Protein AF-A0A8H7QM38-F1 (afdb_monomer_lite)

Sequence (322 aa):
MNSFNEKEWEQNWSVMRDDYGLNARYLPLFAYLESTWLPLKEHFSNPWINKHLHLGAINTSRVEGAHNKLKRRLKVSTSHLDKVANLVKSTVEVNASEFKARLEDQKLKVITEVEKRRIMTRVIRRVSLYTLSEALEQVKKMENVVLQPLSDCTNTYTVTTGIPCVHRIKALDDQHQVLQVDDFHQQWRLEYSPSSEQLEELDPESNLDHLVDLLRTRFRNAARYEQEEMVSRLSDLVHSPLVPIEPQNNARSRGRPTGSTARRNDTSSNRRNPSGFEHAERRTRLCETCRQPGHDTRQCSQRVMSQATRSTQQSQQQQQSQ

Organism: NCBI:txid64648

InterPro domains:
  IPR052579 Zinc finger SWIM domain-containing protein [PTHR31569] (28-290)

pLDDT: mean 78.96, std 16.04, range [38.84, 97.19]

Structure (mmCIF, N/CA/C/O backbone):
data_AF-A0A8H7QM38-F1
#
_entry.id   AF-A0A8H7QM38-F1
#
loop_
_atom_site.group_PDB
_atom_site.id
_atom_site.type_symbol
_atom_site.label_atom_id
_atom_site.label_alt_id
_atom_site.label_comp_id
_atom_site.label_asym_id
_atom_site.label_entity_id
_atom_site.label_seq_id
_atom_site.pdbx_PDB_ins_code
_atom_site.Cartn_x
_atom_site.Cartn_y
_atom_site.Cartn_z
_atom_site.occupancy
_atom_site.B_iso_or_equiv
_atom_site.auth_seq_id
_atom_site.auth_comp_id
_atom_site.auth_asym_id
_atom_site.auth_atom_id
_atom_site.pdbx_PDB_model_num
ATOM 1 N N . MET A 1 1 ? 5.816 12.176 -14.966 1.00 53.22 1 MET A N 1
ATOM 2 C CA . MET A 1 1 ? 5.057 13.417 -14.715 1.00 53.22 1 MET A CA 1
ATOM 3 C C . MET A 1 1 ? 3.898 13.064 -13.807 1.00 53.22 1 MET A C 1
ATOM 5 O O . MET A 1 1 ? 3.062 12.264 -14.206 1.00 53.22 1 MET A O 1
ATOM 9 N N . ASN A 1 2 ? 3.898 13.566 -12.571 1.00 65.19 2 ASN A N 1
ATOM 10 C CA . ASN A 1 2 ? 2.817 13.322 -11.611 1.00 65.19 2 ASN A CA 1
ATOM 11 C C . ASN A 1 2 ? 1.668 14.301 -11.871 1.00 65.19 2 ASN A C 1
ATOM 13 O O . ASN A 1 2 ? 1.380 15.145 -11.036 1.00 65.19 2 ASN A O 1
ATOM 17 N N . SER A 1 3 ? 1.064 14.220 -13.052 1.00 84.88 3 SER A N 1
ATOM 18 C CA . SER A 1 3 ? -0.051 15.089 -13.430 1.00 84.88 3 SER A CA 1
ATOM 19 C C . SER A 1 3 ? -1.356 14.515 -12.892 1.00 84.88 3 SER A C 1
ATOM 21 O O . SER A 1 3 ? -1.565 13.302 -12.951 1.00 84.88 3 SER A O 1
ATOM 23 N N . PHE A 1 4 ? -2.234 15.360 -12.362 1.00 81.44 4 PHE A N 1
ATOM 24 C CA . PHE A 1 4 ? -3.503 14.926 -11.786 1.00 81.44 4 PHE A CA 1
ATOM 25 C C . PHE A 1 4 ? -4.570 14.665 -12.856 1.00 81.44 4 PHE A C 1
ATOM 27 O O . PHE A 1 4 ? -5.348 13.720 -12.743 1.00 81.44 4 PHE A O 1
ATOM 34 N N . ASN A 1 5 ? -4.589 15.475 -13.915 1.00 89.06 5 ASN A N 1
ATOM 35 C CA . ASN A 1 5 ? -5.538 15.368 -15.024 1.00 89.06 5 ASN A CA 1
ATOM 36 C C . ASN A 1 5 ? -4.846 15.534 -16.389 1.00 89.06 5 ASN A C 1
ATOM 38 O O . ASN A 1 5 ? -3.657 15.845 -16.468 1.00 89.06 5 ASN A O 1
ATOM 42 N N . GLU A 1 6 ? -5.595 15.286 -17.465 1.00 91.44 6 GLU A N 1
ATOM 43 C CA . GLU A 1 6 ? -5.078 15.306 -18.839 1.00 91.44 6 GLU A CA 1
ATOM 44 C C . GLU A 1 6 ? -4.568 16.691 -19.251 1.00 91.44 6 GLU A C 1
ATOM 46 O O . GLU A 1 6 ? -3.467 16.797 -19.781 1.00 91.44 6 GLU A O 1
ATOM 51 N N . LYS A 1 7 ? -5.290 17.760 -18.897 1.00 92.50 7 LYS A N 1
ATOM 52 C CA . LYS A 1 7 ? -4.874 19.141 -19.182 1.00 92.50 7 LYS A CA 1
ATOM 53 C C . LYS A 1 7 ? -3.534 19.483 -18.527 1.00 92.50 7 LYS A C 1
ATOM 55 O O . LYS A 1 7 ? -2.662 20.088 -19.141 1.00 92.50 7 LYS A O 1
ATOM 60 N N . GLU A 1 8 ? -3.356 19.092 -17.270 1.00 92.94 8 GLU A N 1
ATOM 61 C CA . GLU A 1 8 ? -2.096 19.288 -16.556 1.00 92.94 8 GLU A CA 1
ATOM 62 C C . GLU A 1 8 ? -0.973 18.434 -17.159 1.00 92.94 8 GLU A C 1
ATOM 64 O O . GLU A 1 8 ? 0.180 18.856 -17.201 1.00 92.94 8 GLU A O 1
ATOM 69 N N . TRP A 1 9 ? -1.286 17.232 -17.644 1.00 94.00 9 TRP A N 1
ATOM 70 C CA . TRP A 1 9 ? -0.314 16.387 -18.333 1.00 94.00 9 TRP A CA 1
ATOM 71 C C . TRP A 1 9 ? 0.151 17.016 -19.645 1.00 94.00 9 TRP A C 1
ATOM 73 O O . TRP A 1 9 ? 1.353 17.073 -19.888 1.00 94.00 9 TRP A O 1
ATOM 83 N N . GLU A 1 10 ? -0.771 17.551 -20.448 1.00 93.12 10 GLU A N 1
ATOM 84 C CA . GLU A 1 10 ? -0.451 18.266 -21.687 1.00 93.12 10 GLU A CA 1
ATOM 85 C C . GLU A 1 10 ? 0.415 19.494 -21.412 1.00 93.12 10 GLU A C 1
ATOM 87 O O . GLU A 1 10 ? 1.429 19.693 -22.080 1.00 93.12 10 GLU A O 1
ATOM 92 N N . GLN A 1 11 ? 0.074 20.263 -20.375 1.00 93.88 11 GLN A N 1
ATOM 93 C CA . GLN A 1 11 ? 0.874 21.408 -19.951 1.00 93.88 11 GLN A CA 1
ATOM 94 C C . GLN A 1 11 ? 2.289 20.984 -19.541 1.00 93.88 11 GLN A C 1
ATOM 96 O O . GLN A 1 11 ? 3.266 21.575 -19.994 1.00 93.88 11 GLN A O 1
ATOM 101 N N . ASN A 1 12 ? 2.415 19.944 -18.711 1.00 92.81 12 ASN A N 1
ATOM 102 C CA . ASN A 1 12 ? 3.714 19.431 -18.274 1.00 92.81 12 ASN A CA 1
ATOM 103 C C . ASN A 1 12 ? 4.544 18.905 -19.456 1.00 92.81 12 ASN A C 1
ATOM 105 O O . ASN A 1 12 ? 5.756 19.122 -19.501 1.00 92.81 12 ASN A O 1
ATOM 109 N N . TRP A 1 13 ? 3.906 18.233 -20.419 1.00 91.75 13 TRP A N 1
ATOM 110 C CA . TRP A 1 13 ? 4.565 17.770 -21.639 1.00 91.75 13 TRP A CA 1
ATOM 111 C C . TRP A 1 13 ? 5.045 18.935 -22.510 1.00 91.75 13 TRP A C 1
ATOM 113 O O . TRP A 1 13 ? 6.182 18.899 -22.981 1.00 91.75 13 TRP A O 1
ATOM 123 N N . SER A 1 14 ? 4.231 19.985 -22.668 1.00 91.62 14 SER A N 1
ATOM 124 C CA . SER A 1 14 ? 4.628 21.203 -23.385 1.00 91.62 14 SER A CA 1
ATOM 125 C C . SER A 1 14 ? 5.847 21.846 -22.738 1.00 91.62 14 SER A C 1
ATOM 127 O O . SER A 1 14 ? 6.845 22.050 -23.415 1.00 91.62 14 SER A O 1
ATOM 129 N N . VAL A 1 15 ? 5.817 22.057 -21.418 1.00 92.88 15 VAL A N 1
ATOM 130 C CA . VAL A 1 15 ? 6.947 22.637 -20.672 1.00 92.88 15 VAL A CA 1
ATOM 131 C C . VAL A 1 15 ? 8.217 21.809 -20.870 1.00 92.88 15 VAL A C 1
ATOM 133 O O . VAL A 1 15 ? 9.273 22.352 -21.170 1.00 92.88 15 VAL A O 1
ATOM 136 N N . MET A 1 16 ? 8.124 20.477 -20.793 1.00 91.06 16 MET A N 1
ATOM 137 C CA . MET A 1 16 ? 9.279 19.606 -21.028 1.00 91.06 16 MET A CA 1
ATOM 138 C C . MET A 1 16 ? 9.820 19.722 -22.462 1.00 91.06 16 MET A C 1
ATOM 140 O O . MET A 1 16 ? 11.036 19.679 -22.668 1.00 91.06 16 MET A O 1
ATOM 144 N N . ARG A 1 17 ? 8.939 19.855 -23.458 1.00 90.19 17 ARG A N 1
ATOM 145 C CA . ARG A 1 17 ? 9.335 20.059 -24.855 1.00 90.19 17 ARG A CA 1
ATOM 146 C C . ARG A 1 17 ? 9.976 21.431 -25.058 1.00 90.19 17 ARG A C 1
ATOM 148 O O . ARG A 1 17 ? 10.964 21.515 -25.780 1.00 90.19 17 ARG A O 1
ATOM 155 N N . ASP A 1 18 ? 9.473 22.470 -24.413 1.00 90.62 18 ASP A N 1
ATOM 156 C CA . ASP A 1 18 ? 10.016 23.821 -24.544 1.00 90.62 18 ASP A CA 1
ATOM 157 C C . ASP A 1 18 ? 11.397 23.926 -23.874 1.00 90.62 18 ASP A C 1
ATOM 159 O O . ASP A 1 18 ? 12.345 24.434 -24.476 1.00 90.62 18 ASP A O 1
ATOM 163 N N . ASP A 1 19 ? 11.553 23.338 -22.683 1.00 90.88 19 ASP A N 1
ATOM 164 C CA . ASP A 1 19 ? 12.801 23.374 -21.912 1.00 90.88 19 ASP A CA 1
ATOM 165 C C . ASP A 1 19 ? 13.930 22.546 -22.551 1.00 90.88 19 ASP A C 1
ATOM 167 O O . ASP A 1 19 ? 15.107 22.916 -22.488 1.00 90.88 19 ASP A O 1
ATOM 171 N N . TYR A 1 20 ? 13.598 21.396 -23.150 1.00 89.88 20 TYR A N 1
ATOM 172 C CA . TYR A 1 20 ? 14.602 20.415 -23.584 1.00 89.88 20 TYR A CA 1
ATOM 173 C C . TYR A 1 20 ? 14.515 20.017 -25.061 1.00 89.88 20 TYR A C 1
ATOM 175 O O . TYR A 1 20 ? 15.490 19.485 -25.597 1.00 89.88 20 TYR A O 1
ATOM 183 N N . GLY A 1 21 ? 13.387 20.249 -25.728 1.00 79.62 21 GLY A N 1
ATOM 184 C CA . GLY A 1 21 ? 13.094 19.746 -27.073 1.00 79.62 21 GLY A CA 1
ATOM 185 C C . GLY A 1 21 ? 13.847 20.457 -28.194 1.00 79.62 21 GLY A C 1
ATOM 186 O O . GLY A 1 21 ? 14.065 19.858 -29.241 1.00 79.62 21 GLY A O 1
ATOM 187 N N . LEU A 1 22 ? 14.321 21.687 -27.971 1.00 83.00 22 LEU A N 1
ATOM 188 C CA . LEU A 1 22 ? 15.177 22.409 -28.926 1.00 83.00 22 LEU A CA 1
ATOM 189 C C . LEU A 1 22 ? 16.671 22.087 -28.758 1.00 83.00 22 LEU A C 1
ATOM 191 O O . LEU A 1 22 ? 17.501 22.492 -29.573 1.00 83.00 22 LEU A O 1
ATOM 195 N N . ASN A 1 23 ? 17.043 21.344 -27.712 1.00 89.31 23 ASN A N 1
ATOM 196 C CA . ASN A 1 23 ? 18.425 20.947 -27.497 1.00 89.31 23 ASN A CA 1
ATOM 197 C C . ASN A 1 23 ? 18.778 19.760 -28.405 1.00 89.31 23 ASN A C 1
ATOM 199 O O . ASN A 1 23 ? 18.276 18.649 -28.221 1.00 89.31 23 ASN A O 1
ATOM 203 N N . ALA A 1 24 ? 19.713 19.970 -29.337 1.00 89.38 24 ALA A N 1
ATOM 204 C CA . ALA A 1 24 ? 20.172 18.949 -30.282 1.00 89.38 24 ALA A CA 1
ATOM 205 C C . ALA A 1 24 ? 20.626 17.637 -29.607 1.00 89.38 24 ALA A C 1
ATOM 207 O O . ALA A 1 24 ? 20.512 16.565 -30.199 1.00 89.38 24 ALA A O 1
ATOM 208 N N . ARG A 1 25 ? 21.083 17.692 -28.346 1.00 91.12 25 ARG A N 1
ATOM 209 C CA . ARG A 1 25 ? 21.448 16.508 -27.554 1.00 91.12 25 ARG A CA 1
ATOM 210 C C . ARG A 1 25 ? 20.258 15.591 -27.260 1.00 91.12 25 ARG A C 1
ATOM 212 O O . ARG A 1 25 ? 20.444 14.380 -27.157 1.00 91.12 25 ARG A O 1
ATOM 219 N N . TYR A 1 26 ? 19.066 16.154 -27.078 1.00 90.06 26 TYR A N 1
ATOM 220 C CA . TYR A 1 26 ? 17.868 15.422 -26.662 1.00 90.06 26 TYR A CA 1
ATOM 221 C C . TYR A 1 26 ? 16.879 15.180 -27.806 1.00 90.06 26 TYR A C 1
ATOM 223 O O . TYR A 1 26 ? 15.940 14.412 -27.619 1.00 90.06 26 TYR A O 1
ATOM 231 N N . LEU A 1 27 ? 17.114 15.731 -29.000 1.00 88.75 27 LEU A N 1
ATOM 232 C CA . LEU A 1 27 ? 16.265 15.518 -30.180 1.00 88.75 27 LEU A CA 1
ATOM 233 C C . LEU A 1 27 ? 15.938 14.030 -30.445 1.00 88.75 27 LEU A C 1
ATOM 235 O O . LEU A 1 27 ? 14.759 13.700 -30.594 1.00 88.75 27 LEU A O 1
ATOM 239 N N . PRO A 1 28 ? 16.919 13.097 -30.427 1.00 91.81 28 PRO A N 1
ATOM 240 C CA . PRO A 1 28 ? 16.632 11.675 -30.638 1.00 91.81 28 PRO A CA 1
ATOM 241 C C . PRO A 1 28 ? 15.782 11.061 -29.520 1.00 91.81 28 PRO A C 1
ATOM 243 O O . PRO A 1 28 ? 14.992 10.152 -29.765 1.00 91.81 28 PRO A O 1
ATOM 246 N N . LEU A 1 29 ? 15.934 11.557 -28.287 1.00 91.06 29 LEU A N 1
ATOM 247 C CA . LEU A 1 29 ? 15.137 11.112 -27.148 1.00 91.06 29 LEU A CA 1
ATOM 248 C C . LEU A 1 29 ? 13.680 11.556 -27.300 1.00 91.06 29 LEU A C 1
ATOM 250 O O . LEU A 1 29 ? 12.793 10.740 -27.081 1.00 91.06 29 LEU A O 1
ATOM 254 N N . PHE A 1 30 ? 13.424 12.803 -27.703 1.00 92.12 30 PHE A N 1
ATOM 255 C CA . PHE A 1 30 ? 12.060 13.279 -27.949 1.00 92.12 30 PHE A CA 1
ATOM 256 C C . PHE A 1 30 ? 11.393 12.526 -29.100 1.00 92.12 30 PHE A C 1
ATOM 258 O O . PHE A 1 30 ? 10.278 12.044 -28.922 1.00 92.12 30 PHE A O 1
ATOM 265 N N . ALA A 1 31 ? 12.103 12.300 -30.210 1.00 91.75 31 ALA A N 1
ATOM 266 C CA . ALA A 1 31 ? 11.594 11.478 -31.309 1.00 91.75 31 ALA A CA 1
ATOM 267 C C . ALA A 1 31 ? 11.235 10.052 -30.847 1.00 91.75 31 ALA A C 1
ATOM 269 O O . ALA A 1 31 ? 10.203 9.498 -31.231 1.00 91.75 31 ALA A O 1
ATOM 270 N N . TYR A 1 32 ? 12.056 9.456 -29.977 1.00 93.88 32 TYR A N 1
ATOM 271 C CA . TYR A 1 32 ? 11.773 8.150 -29.385 1.00 93.88 32 TYR A CA 1
ATOM 272 C C . TYR A 1 32 ? 10.569 8.176 -28.435 1.00 93.88 32 TYR A C 1
ATOM 274 O O . TYR A 1 32 ? 9.702 7.307 -28.516 1.00 93.88 32 TYR A O 1
ATOM 282 N N . LEU A 1 33 ? 10.482 9.168 -27.544 1.00 92.94 33 LEU A N 1
ATOM 283 C CA . LEU A 1 33 ? 9.352 9.311 -26.627 1.00 92.94 33 LEU A CA 1
ATOM 284 C C . LEU A 1 33 ? 8.041 9.471 -27.399 1.00 92.94 33 LEU A C 1
ATOM 286 O O . LEU A 1 33 ? 7.086 8.759 -27.103 1.00 92.94 33 LEU A O 1
ATOM 290 N N . GLU A 1 34 ? 8.013 10.335 -28.412 1.00 92.75 34 GLU A N 1
ATOM 291 C CA . GLU A 1 34 ? 6.827 10.622 -29.224 1.00 92.75 34 GLU A CA 1
ATOM 292 C C . GLU A 1 34 ? 6.377 9.434 -30.073 1.00 92.75 34 GLU A C 1
ATOM 294 O O . GLU A 1 34 ? 5.180 9.186 -30.184 1.00 92.75 34 GLU A O 1
ATOM 299 N N . SER A 1 35 ? 7.318 8.669 -30.630 1.00 94.81 35 SER A N 1
ATOM 300 C CA . SER A 1 35 ? 6.995 7.500 -31.458 1.00 94.81 35 SER A CA 1
ATOM 301 C C . SER A 1 35 ? 6.671 6.240 -30.653 1.00 94.81 35 SER A C 1
ATOM 303 O O . SER A 1 35 ? 5.891 5.413 -31.114 1.00 94.81 35 SER A O 1
ATOM 305 N N . THR A 1 36 ? 7.271 6.067 -29.469 1.00 93.94 36 THR A N 1
ATOM 306 C CA . THR A 1 36 ? 7.228 4.790 -28.732 1.00 93.94 36 THR A CA 1
ATOM 307 C C . THR A 1 36 ? 6.413 4.866 -27.445 1.00 93.94 36 THR A C 1
ATOM 309 O O . THR A 1 36 ? 5.612 3.975 -27.174 1.00 93.94 36 THR A O 1
ATOM 312 N N . TRP A 1 37 ? 6.609 5.905 -26.628 1.00 92.50 37 TRP A N 1
ATOM 313 C CA . TRP A 1 37 ? 6.038 5.964 -25.276 1.00 92.50 37 TRP A CA 1
ATOM 314 C C . TRP A 1 37 ? 4.764 6.794 -25.189 1.00 92.50 37 TRP A C 1
ATOM 316 O O . TRP A 1 37 ? 3.827 6.381 -24.514 1.00 92.50 37 TRP A O 1
ATOM 326 N N . LEU A 1 38 ? 4.686 7.937 -25.872 1.00 91.88 38 LEU A N 1
ATOM 327 C CA . LEU A 1 38 ? 3.487 8.777 -25.847 1.00 91.88 38 LEU A CA 1
ATOM 328 C C . LEU A 1 38 ? 2.230 8.086 -26.390 1.00 91.88 38 LEU A C 1
ATOM 330 O O . LEU A 1 38 ? 1.177 8.293 -25.786 1.00 91.88 38 LEU A O 1
ATOM 334 N N . PRO A 1 39 ? 2.291 7.226 -27.429 1.00 94.94 39 PRO A N 1
ATOM 335 C CA . PRO A 1 39 ? 1.125 6.450 -27.851 1.00 94.94 39 PRO A CA 1
ATOM 336 C C . PRO A 1 39 ? 0.602 5.517 -26.751 1.00 94.94 39 PRO A C 1
ATOM 338 O O . PRO A 1 39 ? -0.567 5.156 -26.749 1.00 94.94 39 PRO A O 1
ATOM 341 N N . LEU A 1 40 ? 1.458 5.154 -25.791 1.00 92.44 40 LEU A N 1
ATOM 342 C CA . LEU A 1 40 ? 1.143 4.282 -24.662 1.00 92.44 40 LEU A CA 1
ATOM 343 C C . LEU A 1 40 ? 0.901 5.057 -23.356 1.00 92.44 40 LEU A C 1
ATOM 345 O O . LEU A 1 40 ? 0.837 4.436 -22.293 1.00 92.44 40 LEU A O 1
ATOM 349 N N . LYS A 1 41 ? 0.779 6.394 -23.397 1.00 90.75 41 LYS A N 1
ATOM 350 C CA . LYS A 1 41 ? 0.662 7.251 -22.198 1.00 90.75 41 LYS A CA 1
ATOM 351 C C . LYS A 1 41 ? -0.450 6.815 -21.248 1.00 90.75 41 LYS A C 1
ATOM 353 O O . LYS A 1 41 ? -0.287 6.917 -20.032 1.00 90.75 41 LYS A O 1
ATOM 358 N N . GLU A 1 42 ? -1.528 6.263 -21.794 1.00 90.81 42 GLU A N 1
ATOM 359 C CA . GLU A 1 42 ? -2.689 5.809 -21.032 1.00 90.81 42 GLU A CA 1
ATOM 360 C C . GLU A 1 42 ? -2.381 4.624 -20.104 1.00 90.81 42 GLU A C 1
ATOM 362 O O . GLU A 1 42 ? -3.068 4.424 -19.107 1.00 90.81 42 GLU A O 1
ATOM 367 N N . HIS A 1 43 ? -1.308 3.875 -20.378 1.00 87.06 43 HIS A N 1
ATOM 368 C CA . HIS A 1 43 ? -0.907 2.708 -19.591 1.00 87.06 43 HIS A CA 1
ATOM 369 C C . HIS A 1 43 ? -0.011 3.036 -18.391 1.00 87.06 43 HIS A C 1
ATOM 371 O O . HIS A 1 43 ? 0.204 2.167 -17.547 1.00 87.06 43 HIS A O 1
ATOM 377 N N . PHE A 1 44 ? 0.544 4.249 -18.306 1.00 85.75 44 PHE A N 1
ATOM 378 C CA . PHE A 1 44 ? 1.505 4.596 -17.247 1.00 85.75 44 PHE A CA 1
ATOM 379 C C . PHE A 1 44 ? 1.344 5.998 -16.654 1.00 85.75 44 PHE A C 1
ATOM 381 O O . PHE A 1 44 ? 1.961 6.294 -15.632 1.00 85.75 44 PHE A O 1
ATOM 388 N N . SER A 1 45 ? 0.561 6.882 -17.273 1.00 89.06 45 SER A N 1
ATOM 389 C CA . SER A 1 45 ? 0.373 8.244 -16.773 1.00 89.06 45 SER A CA 1
ATOM 390 C C . SER A 1 45 ? -0.854 8.333 -15.865 1.00 89.06 45 SER A C 1
ATOM 392 O O . SER A 1 45 ? -1.949 7.914 -16.245 1.00 89.06 45 SER A O 1
ATOM 394 N N . ASN A 1 46 ? -0.667 8.940 -14.688 1.00 89.31 46 ASN A N 1
ATOM 395 C CA . ASN A 1 46 ? -1.675 9.109 -13.632 1.00 89.31 46 ASN A CA 1
ATOM 396 C C . ASN A 1 46 ? -3.079 9.504 -14.130 1.00 89.31 46 ASN A C 1
ATOM 398 O O . ASN A 1 46 ? -4.024 8.845 -13.708 1.00 89.31 46 ASN A O 1
ATOM 402 N N . PRO A 1 47 ? -3.269 10.480 -15.042 1.00 90.81 47 PRO A N 1
ATOM 403 C CA . PRO A 1 47 ? -4.613 10.890 -15.467 1.00 90.81 47 PRO A CA 1
ATOM 404 C C . PRO A 1 47 ? -5.469 9.768 -16.069 1.00 90.81 47 PRO A C 1
ATOM 406 O O . PRO A 1 47 ? -6.697 9.806 -15.983 1.00 90.81 47 PRO A O 1
ATOM 409 N N . TRP A 1 48 ? -4.828 8.768 -16.675 1.00 91.75 48 TRP A N 1
ATOM 410 C CA . TRP A 1 48 ? -5.502 7.634 -17.300 1.00 91.75 48 TRP A CA 1
ATOM 411 C C . TRP A 1 48 ? -5.508 6.415 -16.381 1.00 91.75 48 TRP A C 1
ATOM 413 O O . TRP A 1 48 ? -6.567 5.831 -16.160 1.00 91.75 48 TRP A O 1
ATOM 423 N N . ILE A 1 49 ? -4.369 6.074 -15.767 1.00 91.06 49 ILE A N 1
ATOM 424 C CA . ILE A 1 49 ? -4.285 4.881 -14.907 1.00 91.06 49 ILE A CA 1
ATOM 425 C C . ILE A 1 49 ? -5.094 5.031 -13.617 1.00 91.06 49 ILE A C 1
ATOM 427 O O . ILE A 1 49 ? -5.599 4.037 -13.101 1.00 91.06 49 ILE A O 1
ATOM 431 N N . ASN A 1 50 ? -5.292 6.261 -13.127 1.00 91.06 50 ASN A N 1
ATOM 432 C CA . ASN A 1 50 ? -6.028 6.518 -11.890 1.00 91.06 50 ASN A CA 1
ATOM 433 C C . ASN A 1 50 ? -7.543 6.250 -12.000 1.00 91.06 50 ASN A C 1
ATOM 435 O O . ASN A 1 50 ? -8.275 6.384 -11.019 1.00 91.06 50 ASN A O 1
ATOM 439 N N . LYS A 1 51 ? -8.019 5.869 -13.190 1.00 90.56 51 LYS A N 1
ATOM 440 C CA . LYS A 1 51 ? -9.385 5.389 -13.439 1.00 90.56 51 LYS A CA 1
ATOM 441 C C . LYS A 1 51 ? -9.546 3.898 -13.125 1.00 90.56 51 LYS A C 1
ATOM 443 O O . LYS A 1 51 ? -10.663 3.389 -13.138 1.00 90.56 51 LYS A O 1
ATOM 448 N N . HIS A 1 52 ? -8.444 3.202 -12.850 1.00 90.88 52 HIS A N 1
ATOM 449 C CA . HIS A 1 52 ? -8.408 1.762 -12.651 1.00 90.88 52 HIS A CA 1
ATOM 450 C C . HIS A 1 52 ? -7.772 1.395 -11.311 1.00 90.88 52 HIS A C 1
ATOM 452 O O . HIS A 1 52 ? -6.925 2.106 -10.766 1.00 90.88 52 HIS A O 1
ATOM 458 N N . LEU A 1 53 ? -8.167 0.234 -10.797 1.00 93.00 53 LEU A N 1
ATOM 459 C CA . LEU A 1 53 ? -7.585 -0.340 -9.597 1.00 93.00 53 LEU A CA 1
ATOM 460 C C . LEU A 1 53 ? -6.186 -0.879 -9.895 1.00 93.00 53 LEU A C 1
ATOM 462 O O . LEU A 1 53 ? -6.031 -1.843 -10.641 1.00 93.00 53 LEU A O 1
ATOM 466 N N . HIS A 1 54 ? -5.171 -0.285 -9.270 1.00 89.19 54 HIS A N 1
ATOM 467 C CA . HIS A 1 54 ? -3.782 -0.721 -9.424 1.00 89.19 54 HIS A CA 1
ATOM 468 C C . HIS A 1 54 ? -3.071 -0.996 -8.092 1.00 89.19 54 HIS A C 1
ATOM 470 O O . HIS A 1 54 ? -1.941 -1.471 -8.102 1.00 89.19 54 HIS A O 1
ATOM 476 N N . LEU A 1 55 ? -3.689 -0.727 -6.935 1.00 89.50 55 LEU A N 1
ATOM 477 C CA . LEU A 1 55 ? -3.198 -1.110 -5.597 1.00 89.50 55 LEU A CA 1
ATOM 478 C C . LEU A 1 55 ? -1.754 -0.633 -5.316 1.00 89.50 55 LEU A C 1
ATOM 480 O O . LEU A 1 55 ? -0.948 -1.328 -4.688 1.00 89.50 55 LEU A O 1
ATOM 484 N N . GLY A 1 56 ? -1.398 0.537 -5.858 1.00 83.62 56 GLY A N 1
ATOM 485 C CA . GLY A 1 56 ? -0.040 1.101 -5.807 1.00 83.62 56 GLY A CA 1
ATOM 486 C C . GLY A 1 56 ? 1.009 0.420 -6.709 1.00 83.62 56 GLY A C 1
ATOM 487 O O . GLY A 1 56 ? 2.184 0.782 -6.659 1.00 83.62 56 GLY A O 1
ATOM 488 N N . ALA A 1 57 ? 0.628 -0.541 -7.554 1.00 83.56 57 ALA A N 1
ATOM 489 C CA . ALA A 1 57 ? 1.507 -1.248 -8.490 1.00 83.56 57 ALA A CA 1
ATOM 490 C C . ALA A 1 57 ? 1.742 -0.469 -9.802 1.00 83.56 57 ALA A C 1
ATOM 492 O O . ALA A 1 57 ? 1.587 -1.003 -10.893 1.00 83.56 57 ALA A O 1
ATOM 493 N N . ILE A 1 58 ? 2.138 0.799 -9.690 1.00 81.56 58 ILE A N 1
ATOM 494 C CA . ILE A 1 58 ? 2.375 1.697 -10.839 1.00 81.56 58 ILE A CA 1
ATOM 495 C C . ILE A 1 58 ? 3.836 1.727 -11.300 1.00 81.56 58 ILE A C 1
ATOM 497 O O . ILE A 1 58 ? 4.182 2.416 -12.254 1.00 81.56 58 ILE A O 1
ATOM 501 N N . ASN A 1 59 ? 4.724 1.023 -10.596 1.00 78.69 59 ASN A N 1
ATOM 502 C CA . ASN A 1 59 ? 6.153 1.018 -10.879 1.00 78.69 59 ASN A CA 1
ATOM 503 C C . ASN A 1 59 ? 6.701 -0.405 -11.018 1.00 78.69 59 ASN A C 1
ATOM 505 O O . ASN A 1 59 ? 6.193 -1.369 -10.445 1.00 78.69 59 ASN A O 1
ATOM 509 N N . THR A 1 60 ? 7.805 -0.525 -11.750 1.00 78.81 60 THR A N 1
ATOM 510 C CA . THR A 1 60 ? 8.509 -1.793 -11.979 1.00 78.81 60 THR A CA 1
ATOM 511 C C . THR A 1 60 ? 9.369 -2.219 -10.789 1.00 78.81 60 THR A C 1
ATOM 513 O O . THR A 1 60 ? 9.936 -3.310 -10.810 1.00 78.81 60 THR A O 1
ATOM 516 N N . SER A 1 61 ? 9.442 -1.419 -9.716 1.00 79.12 61 SER A N 1
ATOM 517 C CA . SER A 1 61 ? 10.369 -1.633 -8.594 1.00 79.12 61 SER A CA 1
ATOM 518 C C . SER A 1 61 ? 10.202 -2.999 -7.918 1.00 79.12 61 SER A C 1
ATOM 520 O O . SER A 1 61 ? 11.189 -3.628 -7.535 1.00 79.12 61 SER A O 1
ATOM 522 N N . ARG A 1 62 ? 8.964 -3.508 -7.819 1.00 77.75 62 ARG A N 1
ATOM 523 C CA . ARG A 1 62 ? 8.677 -4.841 -7.262 1.00 77.75 62 ARG A CA 1
ATOM 524 C C . ARG A 1 62 ? 9.264 -5.949 -8.139 1.00 77.75 62 ARG A C 1
ATOM 526 O O . ARG A 1 62 ? 9.922 -6.857 -7.627 1.00 77.75 62 ARG A O 1
ATOM 533 N N . VAL A 1 63 ? 9.068 -5.845 -9.454 1.00 79.62 63 VAL A N 1
ATOM 534 C CA . VAL A 1 63 ? 9.582 -6.797 -10.451 1.00 79.62 63 VAL A CA 1
ATOM 535 C C . VAL A 1 63 ? 11.106 -6.735 -10.504 1.00 79.62 63 VAL A C 1
ATOM 537 O O . VAL A 1 63 ? 11.778 -7.763 -10.436 1.00 79.62 63 VAL A O 1
ATOM 540 N N . GLU A 1 64 ? 11.669 -5.531 -10.539 1.00 80.75 64 GLU A N 1
ATOM 541 C CA . GLU A 1 64 ? 13.112 -5.305 -10.524 1.00 80.75 64 GLU A CA 1
ATOM 542 C C . GLU A 1 64 ? 13.757 -5.817 -9.236 1.00 80.75 64 GLU A C 1
ATOM 544 O O . GLU A 1 64 ? 14.813 -6.449 -9.283 1.00 80.75 64 GLU A O 1
ATOM 549 N N . GLY A 1 65 ? 13.109 -5.615 -8.087 1.00 82.94 65 GLY A N 1
ATOM 550 C CA . GLY A 1 65 ? 13.541 -6.143 -6.798 1.00 82.94 65 GLY A CA 1
ATOM 551 C C . GLY A 1 65 ? 13.565 -7.671 -6.775 1.00 82.94 65 GLY A C 1
ATOM 552 O O . GLY A 1 65 ? 14.568 -8.263 -6.361 1.00 82.94 65 GLY A O 1
ATOM 553 N N . ALA A 1 66 ? 12.508 -8.321 -7.272 1.00 81.00 66 ALA A N 1
ATOM 554 C CA . ALA A 1 66 ? 12.440 -9.778 -7.393 1.00 81.00 66 ALA A CA 1
ATOM 555 C C . ALA A 1 66 ? 13.526 -10.316 -8.337 1.00 81.00 66 ALA A C 1
ATOM 557 O O . ALA A 1 66 ? 14.281 -11.227 -7.979 1.00 81.00 66 ALA A O 1
ATOM 558 N N . HIS A 1 67 ? 13.676 -9.690 -9.504 1.00 81.75 67 HIS A N 1
ATOM 559 C CA . HIS A 1 67 ? 14.695 -10.039 -10.485 1.00 81.75 67 HIS A CA 1
ATOM 560 C C . HIS A 1 67 ? 16.113 -9.852 -9.929 1.00 81.75 67 HIS A C 1
ATOM 562 O O . HIS A 1 67 ? 16.972 -10.718 -10.098 1.00 81.75 67 HIS A O 1
ATOM 568 N N . ASN A 1 68 ? 16.362 -8.769 -9.191 1.00 84.94 68 ASN A N 1
ATOM 569 C CA . ASN A 1 68 ? 17.630 -8.521 -8.513 1.00 84.94 68 ASN A CA 1
ATOM 570 C C . ASN A 1 68 ? 17.903 -9.570 -7.420 1.00 84.94 68 ASN A C 1
ATOM 572 O O . ASN A 1 68 ? 19.019 -10.089 -7.338 1.00 84.94 68 ASN A O 1
ATOM 576 N N . LYS A 1 69 ? 16.894 -9.951 -6.615 1.00 84.88 69 LYS A N 1
ATOM 577 C CA . LYS A 1 69 ? 17.025 -11.016 -5.598 1.00 84.88 69 LYS A CA 1
ATOM 578 C C . LYS A 1 69 ? 17.426 -12.338 -6.257 1.00 84.88 69 LYS A C 1
ATOM 580 O O . LYS A 1 69 ? 18.365 -12.980 -5.780 1.00 84.88 69 LYS A O 1
ATOM 585 N N . LEU A 1 70 ? 16.779 -12.699 -7.367 1.00 84.38 70 LEU A N 1
ATOM 586 C CA . LEU A 1 70 ? 17.068 -13.922 -8.115 1.00 84.38 70 LEU A CA 1
ATOM 587 C C . LEU A 1 70 ? 18.464 -13.893 -8.749 1.00 84.38 70 LEU A C 1
ATOM 589 O O . LEU A 1 70 ? 19.266 -14.797 -8.514 1.00 84.38 70 LEU A O 1
ATOM 593 N N . LYS A 1 71 ? 18.811 -12.817 -9.463 1.00 83.19 71 LYS A N 1
ATOM 594 C CA . LYS A 1 71 ? 20.155 -12.624 -10.029 1.00 83.19 71 LYS A CA 1
ATOM 595 C C . LYS A 1 71 ? 21.232 -12.730 -8.956 1.00 83.19 71 LYS A C 1
ATOM 597 O O . LYS A 1 71 ? 22.200 -13.473 -9.110 1.00 83.19 71 LYS A O 1
ATOM 602 N N . ARG A 1 72 ? 21.058 -12.049 -7.821 1.00 84.25 72 ARG A N 1
ATOM 603 C CA . ARG A 1 72 ? 22.014 -12.100 -6.707 1.00 84.25 72 ARG A CA 1
ATOM 604 C C . ARG A 1 72 ? 22.233 -13.520 -6.186 1.00 84.25 72 ARG A C 1
ATOM 606 O O . ARG A 1 72 ? 23.348 -13.828 -5.769 1.00 84.25 72 ARG A O 1
ATOM 613 N N . ARG A 1 73 ? 21.201 -14.367 -6.203 1.00 82.88 73 ARG A N 1
ATOM 614 C CA . ARG A 1 73 ? 21.328 -15.780 -5.834 1.00 82.88 73 ARG A CA 1
ATOM 615 C C . ARG A 1 73 ? 22.061 -16.588 -6.902 1.00 82.88 73 ARG A C 1
ATOM 617 O O . ARG A 1 73 ? 22.938 -17.360 -6.534 1.00 82.88 73 ARG A O 1
ATOM 624 N N . LEU A 1 74 ? 21.759 -16.370 -8.185 1.00 84.06 74 LEU A N 1
ATOM 625 C CA . LEU A 1 74 ? 22.405 -17.070 -9.306 1.00 84.06 74 LEU A CA 1
ATOM 626 C C . LEU A 1 74 ? 23.914 -16.810 -9.377 1.00 84.06 74 LEU A C 1
ATOM 628 O O . LEU A 1 74 ? 24.672 -17.730 -9.661 1.00 84.06 74 LEU A O 1
ATOM 632 N N . LYS A 1 75 ? 24.352 -15.578 -9.072 1.00 80.38 75 LYS A N 1
ATOM 633 C CA . LYS A 1 75 ? 25.752 -15.088 -9.071 1.00 80.38 75 LYS A CA 1
ATOM 634 C C . LYS A 1 75 ? 26.493 -15.136 -10.415 1.00 80.38 75 LYS A C 1
ATOM 636 O O . LYS A 1 75 ? 27.284 -14.231 -10.653 1.00 80.38 75 LYS A O 1
ATOM 641 N N . VAL A 1 76 ? 26.233 -16.127 -11.263 1.00 77.69 76 VAL A N 1
ATOM 642 C CA . VAL A 1 76 ? 26.876 -16.344 -12.565 1.00 77.69 76 VAL A CA 1
ATOM 643 C C . VAL A 1 76 ? 25.831 -16.531 -13.661 1.00 77.69 76 VAL A C 1
ATOM 645 O O . VAL A 1 76 ? 24.766 -17.099 -13.422 1.00 77.69 76 VAL A O 1
ATOM 648 N N . SER A 1 77 ? 26.129 -16.041 -14.861 1.00 75.19 77 SER A N 1
ATOM 649 C CA . SER A 1 77 ? 25.281 -16.189 -16.054 1.00 75.19 77 SER A CA 1
ATOM 650 C C . SER A 1 77 ? 25.474 -17.519 -16.796 1.00 75.19 77 SER A C 1
ATOM 652 O O . SER A 1 77 ? 24.678 -17.837 -17.671 1.00 75.19 77 SER A O 1
ATOM 654 N N . THR A 1 78 ? 26.495 -18.306 -16.443 1.00 77.75 78 THR A N 1
ATOM 655 C CA . THR A 1 78 ? 26.931 -19.514 -17.172 1.00 77.75 78 THR A CA 1
ATOM 656 C C . THR A 1 78 ? 26.664 -20.826 -16.423 1.00 77.75 78 THR A C 1
ATOM 658 O O . THR A 1 78 ? 27.281 -21.849 -16.705 1.00 77.75 78 THR A O 1
ATOM 661 N N . SER A 1 79 ? 25.774 -20.817 -15.428 1.00 79.50 79 SER A N 1
ATOM 662 C CA . SER A 1 79 ? 25.452 -22.025 -14.660 1.00 79.50 79 SER A CA 1
ATOM 663 C C . SER A 1 79 ? 24.674 -23.046 -15.498 1.00 79.50 79 SER A C 1
ATOM 665 O O . SER A 1 79 ? 23.833 -22.672 -16.311 1.00 79.50 79 SER A O 1
ATOM 667 N N . HIS A 1 80 ? 24.887 -24.337 -15.229 1.00 87.56 80 HIS A N 1
ATOM 668 C CA . HIS A 1 80 ? 24.074 -25.419 -15.792 1.00 87.56 80 HIS A CA 1
ATOM 669 C C . HIS A 1 80 ? 22.595 -25.283 -15.392 1.00 87.56 80 HIS A C 1
ATOM 671 O O . HIS A 1 80 ? 22.279 -24.800 -14.297 1.00 87.56 80 HIS A O 1
ATOM 677 N N . LEU A 1 81 ? 21.698 -25.697 -16.293 1.00 87.94 81 LEU A N 1
ATOM 678 C CA . LEU A 1 81 ? 20.249 -25.504 -16.167 1.00 87.94 81 LEU A CA 1
ATOM 679 C C . LEU A 1 81 ? 19.650 -26.200 -14.938 1.00 87.94 81 LEU A C 1
ATOM 681 O O . LEU A 1 81 ? 18.782 -25.631 -14.282 1.00 87.94 81 LEU A O 1
ATOM 685 N N . ASP A 1 82 ? 20.147 -27.384 -14.585 1.00 89.19 82 ASP A N 1
ATOM 686 C CA . ASP A 1 82 ? 19.756 -28.142 -13.391 1.00 89.19 82 ASP A CA 1
ATOM 687 C C . ASP A 1 82 ? 20.005 -27.341 -12.100 1.00 89.19 82 ASP A C 1
ATOM 689 O O . ASP A 1 82 ? 19.129 -27.216 -11.240 1.00 89.19 82 ASP A O 1
ATOM 693 N N . LYS A 1 83 ? 21.175 -26.703 -11.994 1.00 85.12 83 LYS A N 1
ATOM 694 C CA . LYS A 1 83 ? 21.538 -25.839 -10.864 1.00 85.12 83 LYS A CA 1
ATOM 695 C C . LYS A 1 83 ? 20.675 -24.583 -10.814 1.00 85.12 83 LYS A C 1
ATOM 697 O O . LYS A 1 83 ? 20.273 -24.164 -9.728 1.00 85.12 83 LYS A O 1
ATOM 702 N N . VAL A 1 84 ? 20.371 -23.992 -11.971 1.00 88.00 84 VAL A N 1
ATOM 703 C CA . VAL A 1 84 ? 19.486 -22.820 -12.064 1.00 88.00 84 VAL A CA 1
ATOM 704 C C . VAL A 1 84 ? 18.078 -23.181 -11.592 1.00 88.00 84 VAL A C 1
ATOM 706 O O . VAL A 1 84 ? 17.536 -22.485 -10.735 1.00 88.00 84 VAL A O 1
ATOM 709 N N . ALA A 1 85 ? 17.509 -24.282 -12.087 1.00 89.12 85 ALA A N 1
ATOM 710 C CA . ALA A 1 85 ? 16.167 -24.731 -11.726 1.00 89.12 85 ALA A CA 1
ATOM 711 C C . ALA A 1 85 ? 16.042 -25.017 -10.220 1.00 89.12 85 ALA A C 1
ATOM 713 O O . ALA A 1 85 ? 15.143 -24.490 -9.561 1.00 89.12 85 ALA A O 1
ATOM 714 N N . ASN A 1 86 ? 16.994 -25.764 -9.651 1.00 88.56 86 ASN A N 1
ATOM 715 C CA . ASN A 1 86 ? 17.023 -26.059 -8.217 1.00 88.56 86 ASN A CA 1
ATOM 716 C C . ASN A 1 86 ? 17.147 -24.787 -7.366 1.00 88.56 86 ASN A C 1
ATOM 718 O O . ASN A 1 86 ? 16.484 -24.649 -6.335 1.00 88.56 86 ASN A O 1
ATOM 722 N N . LEU A 1 87 ? 17.945 -23.813 -7.812 1.00 87.94 87 LEU A N 1
ATOM 723 C CA . LEU A 1 87 ? 18.092 -22.543 -7.111 1.00 87.94 87 LEU A CA 1
ATOM 724 C C . LEU A 1 87 ? 16.825 -21.683 -7.179 1.00 87.94 87 LEU A C 1
ATOM 726 O O . LEU A 1 87 ? 16.468 -21.048 -6.184 1.00 87.94 87 LEU A O 1
ATOM 730 N N . VAL A 1 88 ? 16.154 -21.636 -8.333 1.00 88.56 88 VAL A N 1
ATOM 731 C CA . VAL A 1 88 ? 14.876 -20.927 -8.486 1.00 88.56 88 VAL A CA 1
ATOM 732 C C . VAL A 1 88 ? 13.845 -21.540 -7.544 1.00 88.56 88 VAL A C 1
ATOM 734 O O . VAL A 1 88 ? 13.264 -20.802 -6.749 1.00 88.56 88 VAL A O 1
ATOM 737 N N . LYS A 1 89 ? 13.702 -22.873 -7.546 1.00 90.19 89 LYS A N 1
ATOM 738 C CA . LYS A 1 89 ? 12.800 -23.600 -6.642 1.00 90.19 89 LYS A CA 1
ATOM 739 C C . LYS A 1 89 ? 13.071 -23.256 -5.174 1.00 90.19 89 LYS A C 1
ATOM 741 O O . LYS A 1 89 ? 12.194 -22.723 -4.501 1.00 90.19 89 LYS A O 1
ATOM 746 N N . SER A 1 90 ? 14.314 -23.424 -4.719 1.00 88.81 90 SER A N 1
ATOM 747 C CA . SER A 1 90 ? 14.722 -23.081 -3.348 1.00 88.81 90 SER A CA 1
ATOM 748 C C . SER A 1 90 ? 14.486 -21.600 -3.011 1.00 88.81 90 SER A C 1
ATOM 750 O O . SER A 1 90 ? 14.177 -21.232 -1.878 1.00 88.81 90 SER A O 1
ATOM 752 N N . THR A 1 91 ? 14.612 -20.702 -3.990 1.00 87.12 91 THR A N 1
ATOM 753 C CA . THR A 1 91 ? 14.338 -19.273 -3.789 1.00 87.12 91 THR A CA 1
ATOM 754 C C . THR A 1 91 ? 12.864 -18.982 -3.602 1.00 87.12 91 THR A C 1
ATOM 756 O O . THR A 1 91 ? 12.524 -18.171 -2.741 1.00 87.12 91 THR A O 1
ATOM 759 N N . VAL A 1 92 ? 12.004 -19.638 -4.374 1.00 87.50 92 VAL A N 1
ATOM 760 C CA . VAL A 1 92 ? 10.554 -19.533 -4.213 1.00 87.50 92 VAL A CA 1
ATOM 761 C C . VAL A 1 92 ? 10.135 -20.076 -2.847 1.00 87.50 92 VAL A C 1
ATOM 763 O O . VAL A 1 92 ? 9.409 -19.387 -2.138 1.00 87.50 92 VAL A O 1
ATOM 766 N N . GLU A 1 93 ? 10.665 -21.227 -2.428 1.00 88.06 93 GLU A N 1
ATOM 767 C CA . GLU A 1 93 ? 10.387 -21.821 -1.111 1.00 88.06 93 GLU A CA 1
ATOM 768 C C . GLU A 1 93 ? 10.791 -20.888 0.039 1.00 88.06 93 GLU A C 1
ATOM 770 O O . GLU A 1 93 ? 9.978 -20.590 0.912 1.00 88.06 93 GLU A O 1
ATOM 775 N N . VAL A 1 94 ? 12.012 -20.337 0.009 1.00 88.44 94 VAL A N 1
ATOM 776 C CA . VAL A 1 94 ? 12.459 -19.376 1.032 1.00 88.44 94 VAL A CA 1
ATOM 777 C C . VAL A 1 94 ? 11.598 -18.112 1.025 1.00 88.44 94 VAL A C 1
ATOM 779 O O . VAL A 1 94 ? 11.244 -17.613 2.089 1.00 88.44 94 VAL A O 1
ATOM 782 N N . ASN A 1 95 ? 11.234 -17.589 -0.150 1.00 84.88 95 ASN A N 1
ATOM 783 C CA . ASN A 1 95 ? 10.360 -16.419 -0.240 1.00 84.88 95 ASN A CA 1
ATOM 784 C C . ASN A 1 95 ? 8.967 -16.703 0.336 1.00 84.88 95 ASN A C 1
ATOM 786 O O . ASN A 1 95 ? 8.416 -15.835 1.008 1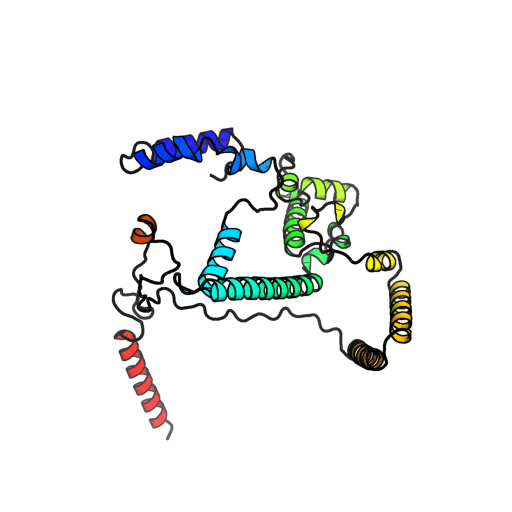.00 84.88 95 ASN A O 1
ATOM 790 N N . ALA A 1 96 ? 8.412 -17.892 0.090 1.00 83.69 96 ALA A N 1
ATOM 791 C CA . ALA A 1 96 ? 7.122 -18.302 0.629 1.00 83.69 96 ALA A CA 1
ATOM 792 C C . ALA A 1 96 ? 7.171 -18.408 2.160 1.00 83.69 96 ALA A C 1
ATOM 794 O O . ALA A 1 96 ? 6.288 -17.882 2.835 1.00 83.69 96 ALA A O 1
ATOM 795 N N . SER A 1 97 ? 8.228 -19.004 2.717 1.00 85.06 97 SER A N 1
ATOM 796 C CA . SER A 1 97 ? 8.433 -19.070 4.168 1.00 85.06 97 SER A CA 1
ATOM 797 C C . SER A 1 97 ? 8.635 -17.684 4.791 1.00 85.06 97 SER A C 1
ATOM 799 O O . SER A 1 97 ? 8.002 -17.371 5.796 1.00 85.06 97 SER A O 1
ATOM 801 N N . GLU A 1 98 ? 9.451 -16.818 4.174 1.00 88.62 98 GLU A N 1
ATOM 802 C CA . GLU A 1 98 ? 9.619 -15.419 4.602 1.00 88.62 98 GLU A CA 1
ATOM 803 C C . GLU A 1 98 ? 8.284 -14.658 4.574 1.00 88.62 98 GLU A C 1
ATOM 805 O O . GLU A 1 98 ? 8.011 -13.861 5.470 1.00 88.62 98 GLU A O 1
ATOM 810 N N . PHE A 1 99 ? 7.463 -14.872 3.543 1.00 83.44 99 PHE A N 1
ATOM 811 C CA . PHE A 1 99 ? 6.157 -14.233 3.414 1.00 83.44 99 PHE A CA 1
ATOM 812 C C . PHE A 1 99 ? 5.192 -14.702 4.504 1.00 83.44 99 PHE A C 1
ATOM 814 O O . PHE A 1 99 ? 4.608 -13.858 5.177 1.00 83.44 99 PHE A O 1
ATOM 821 N N . LYS A 1 100 ? 5.085 -16.017 4.739 1.00 82.25 100 LYS A N 1
ATOM 822 C CA . LYS A 1 100 ? 4.257 -16.579 5.819 1.00 82.25 100 LYS A CA 1
ATOM 823 C C . LYS A 1 100 ? 4.668 -16.036 7.186 1.00 82.25 100 LYS A C 1
ATOM 825 O O . LYS A 1 100 ? 3.818 -15.569 7.929 1.00 82.25 100 LYS A O 1
ATOM 830 N N . ALA A 1 101 ? 5.967 -16.017 7.485 1.00 84.19 101 ALA A N 1
ATOM 831 C CA . ALA A 1 101 ? 6.467 -15.473 8.746 1.00 84.19 101 ALA A CA 1
ATOM 832 C C . ALA A 1 101 ? 6.098 -13.990 8.926 1.00 84.19 101 ALA A C 1
ATOM 834 O O . ALA A 1 101 ? 5.676 -13.588 10.005 1.00 84.19 101 ALA A O 1
ATOM 835 N N . ARG A 1 102 ? 6.208 -13.177 7.863 1.00 83.88 102 ARG A N 1
ATOM 836 C CA . ARG A 1 102 ? 5.772 -11.771 7.901 1.00 83.88 102 ARG A CA 1
ATOM 837 C C . ARG A 1 102 ? 4.263 -11.628 8.064 1.00 83.88 102 ARG A C 1
ATOM 839 O O . ARG A 1 102 ? 3.837 -10.696 8.730 1.00 83.88 102 ARG A O 1
ATOM 846 N N . LEU A 1 103 ? 3.472 -12.500 7.443 1.00 81.38 103 LEU A N 1
ATOM 847 C CA . LEU A 1 103 ? 2.018 -12.471 7.560 1.00 81.38 103 LEU A CA 1
ATOM 848 C C . LEU A 1 103 ? 1.582 -12.732 9.007 1.00 81.38 103 LEU A C 1
ATOM 850 O O . LEU A 1 103 ? 0.786 -11.969 9.545 1.00 81.38 103 LEU A O 1
ATOM 854 N N . GLU A 1 104 ? 2.151 -13.751 9.654 1.00 80.44 104 GLU A N 1
ATOM 855 C CA . GLU A 1 104 ? 1.871 -14.053 11.064 1.00 80.44 104 GLU A CA 1
ATOM 856 C C . GLU A 1 104 ? 2.338 -12.925 11.996 1.00 80.44 104 GLU A C 1
ATOM 858 O O . GLU A 1 104 ? 1.590 -12.490 12.867 1.00 80.44 104 GLU A O 1
ATOM 863 N N . ASP A 1 105 ? 3.524 -12.360 11.759 1.00 81.69 105 ASP A N 1
ATOM 864 C CA . ASP A 1 105 ? 4.016 -11.182 12.488 1.00 81.69 105 ASP A CA 1
ATOM 865 C C . ASP A 1 105 ? 3.098 -9.953 12.313 1.00 81.69 105 ASP A C 1
ATOM 867 O O . ASP A 1 105 ? 2.854 -9.207 13.262 1.00 81.69 105 ASP A O 1
ATOM 871 N N . GLN A 1 106 ? 2.525 -9.749 11.122 1.00 76.81 106 GLN A N 1
ATOM 872 C CA . GLN A 1 106 ? 1.575 -8.661 10.882 1.00 76.81 106 GLN A CA 1
ATOM 873 C C . GLN A 1 106 ? 0.253 -8.833 11.632 1.00 76.81 106 GLN A C 1
ATOM 875 O O . GLN A 1 106 ? -0.309 -7.825 12.054 1.00 76.81 106 GLN A O 1
ATOM 880 N N . LYS A 1 107 ? -0.225 -10.067 11.832 1.00 73.81 107 LYS A N 1
ATOM 881 C CA . LYS A 1 107 ? -1.452 -10.340 12.603 1.00 73.81 107 LYS A CA 1
ATOM 882 C C . LYS A 1 107 ? -1.318 -9.959 14.082 1.00 73.81 107 LYS A C 1
ATOM 884 O O . LYS A 1 107 ? -2.317 -9.655 14.727 1.00 73.81 107 LYS A O 1
ATOM 889 N N . LEU A 1 108 ? -0.095 -9.965 14.616 1.00 75.38 108 LEU A N 1
ATOM 890 C CA . LEU A 1 108 ? 0.185 -9.649 16.021 1.00 75.38 108 LEU A CA 1
ATOM 891 C C . LEU A 1 108 ? 0.381 -8.150 16.271 1.00 75.38 108 LEU A C 1
ATOM 893 O O . LEU A 1 108 ? 0.124 -7.653 17.367 1.00 75.38 108 LEU A O 1
ATOM 897 N N . LYS A 1 109 ? 0.847 -7.419 15.260 1.00 76.38 109 LYS A N 1
ATOM 898 C CA . LYS A 1 109 ? 1.177 -5.998 15.376 1.00 76.38 109 LYS A CA 1
ATOM 899 C C . LYS A 1 109 ? -0.071 -5.127 15.392 1.00 76.38 109 LYS A C 1
ATOM 901 O O . LYS A 1 109 ? -1.008 -5.337 14.625 1.00 76.38 109 LYS A O 1
ATOM 906 N N . VAL A 1 110 ? -0.037 -4.084 16.218 1.00 70.56 110 VAL A N 1
ATOM 907 C CA . VAL A 1 110 ? -1.081 -3.058 16.259 1.00 70.56 110 VAL A CA 1
ATOM 908 C C . VAL A 1 110 ? -0.457 -1.666 16.230 1.00 70.56 110 VAL A C 1
ATOM 910 O O . VAL A 1 110 ? 0.621 -1.434 16.775 1.00 70.56 110 VAL A O 1
ATOM 913 N N . ILE A 1 111 ? -1.130 -0.739 15.551 1.00 78.75 111 ILE A N 1
ATOM 914 C CA . ILE A 1 111 ? -0.793 0.682 15.555 1.00 78.75 111 ILE A CA 1
ATOM 915 C C . ILE A 1 111 ? -1.613 1.325 16.675 1.00 78.75 111 ILE A C 1
ATOM 917 O O . ILE A 1 111 ? -2.825 1.456 16.538 1.00 78.75 111 ILE A O 1
ATOM 921 N N . THR A 1 112 ? -0.971 1.758 17.761 1.00 80.44 112 THR A N 1
ATOM 922 C CA . THR A 1 112 ? -1.649 2.314 18.953 1.00 80.44 112 THR A CA 1
ATOM 923 C C . THR A 1 112 ? -2.598 3.473 18.624 1.00 80.44 112 THR A C 1
ATOM 925 O O . THR A 1 112 ? -3.642 3.646 19.242 1.00 80.44 112 THR A O 1
ATOM 928 N N . GLU A 1 113 ? -2.268 4.277 17.612 1.00 82.81 113 GLU A N 1
ATOM 929 C CA . GLU A 1 113 ? -3.119 5.380 17.148 1.00 82.81 113 GLU A CA 1
ATOM 930 C C . GLU A 1 113 ? -4.426 4.922 16.484 1.00 82.81 113 GLU A C 1
ATOM 932 O O . GLU A 1 113 ? -5.401 5.674 16.482 1.00 82.81 113 GLU A O 1
ATOM 937 N N . VAL A 1 114 ? -4.455 3.710 15.925 1.00 83.06 114 VAL A N 1
ATOM 938 C CA . VAL A 1 114 ? -5.663 3.105 15.349 1.00 83.06 114 VAL A CA 1
ATOM 939 C C . VAL A 1 114 ? -6.605 2.645 16.4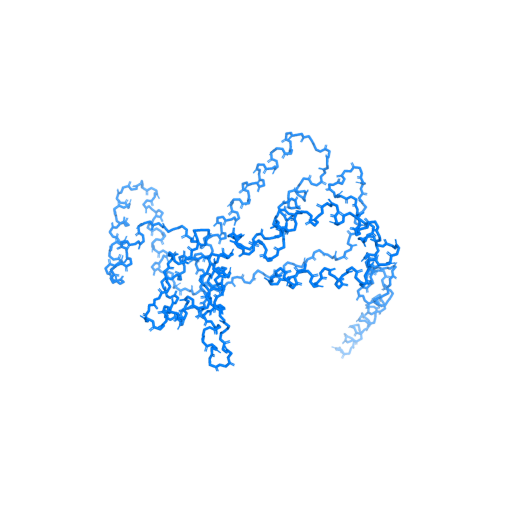62 1.00 83.06 114 VAL A C 1
ATOM 941 O O . VAL A 1 114 ? -7.806 2.868 16.361 1.00 83.06 114 VAL A O 1
ATOM 944 N N . GLU A 1 115 ? -6.074 2.082 17.553 1.00 80.44 115 GLU A N 1
ATOM 945 C CA . GLU A 1 115 ? -6.873 1.601 18.698 1.00 80.44 115 GLU A CA 1
ATOM 946 C C . GLU A 1 115 ? -7.669 2.720 19.379 1.00 80.44 115 GLU A C 1
ATOM 948 O O . GLU A 1 115 ? -8.773 2.495 19.867 1.00 80.44 115 GLU A O 1
ATOM 953 N N . LYS A 1 116 ? -7.145 3.949 19.365 1.00 84.31 116 LYS A N 1
ATOM 954 C CA . LYS A 1 116 ? -7.805 5.120 19.963 1.00 84.31 116 LYS A CA 1
ATOM 955 C C . LYS A 1 116 ? -9.017 5.622 19.168 1.00 84.31 116 LYS A C 1
ATOM 957 O O . LYS A 1 116 ? -9.767 6.453 19.674 1.00 84.31 116 LYS A O 1
ATOM 962 N N . ARG A 1 117 ? -9.202 5.181 17.919 1.00 88.38 117 ARG A N 1
ATOM 963 C CA . ARG A 1 117 ? -10.199 5.734 16.989 1.00 88.38 117 ARG A CA 1
ATOM 964 C C . ARG A 1 117 ? -11.335 4.746 16.757 1.00 88.38 117 ARG A C 1
ATOM 966 O O . ARG A 1 117 ? -11.171 3.746 16.059 1.00 88.38 117 ARG A O 1
ATOM 973 N N . ARG A 1 118 ? -12.528 5.083 17.267 1.00 89.81 118 ARG A N 1
ATOM 974 C CA . ARG A 1 118 ? -13.753 4.262 17.164 1.00 89.81 118 ARG A CA 1
ATOM 975 C C . ARG A 1 118 ? -14.016 3.764 15.739 1.00 89.81 118 ARG A C 1
ATOM 977 O O . ARG A 1 118 ? -14.316 2.586 15.551 1.00 89.81 118 ARG A O 1
ATOM 984 N N . ILE A 1 119 ? -13.846 4.636 14.741 1.00 93.12 119 ILE A N 1
ATOM 985 C CA . ILE A 1 119 ? -14.130 4.346 13.329 1.00 93.12 119 ILE A CA 1
ATOM 986 C C . ILE A 1 119 ? -13.299 3.194 12.742 1.00 93.12 119 ILE A C 1
ATOM 988 O O . ILE A 1 119 ? -13.730 2.586 11.771 1.00 93.12 119 ILE A O 1
ATOM 992 N N . MET A 1 120 ? -12.143 2.855 13.324 1.00 91.38 120 MET A N 1
ATOM 993 C CA . MET A 1 120 ? -11.246 1.809 12.806 1.00 91.38 120 MET A CA 1
ATOM 994 C C . MET A 1 120 ? -11.298 0.496 13.600 1.00 91.38 120 MET A C 1
ATOM 996 O O . MET A 1 120 ? -10.643 -0.473 13.223 1.00 91.38 120 MET A O 1
ATOM 1000 N N . THR A 1 121 ? -12.067 0.436 14.687 1.00 86.38 121 THR A N 1
ATOM 1001 C CA . THR A 1 121 ? -12.060 -0.690 15.643 1.00 86.38 121 THR A CA 1
ATOM 1002 C C . THR A 1 121 ? -12.309 -2.056 14.998 1.00 86.38 121 THR A C 1
ATOM 1004 O O . THR A 1 121 ? -11.616 -3.016 15.320 1.00 86.38 121 THR A O 1
ATOM 1007 N N . ARG A 1 122 ? -13.234 -2.141 14.034 1.00 87.50 122 ARG A N 1
ATOM 1008 C CA . ARG A 1 122 ? -13.628 -3.392 13.357 1.00 87.50 122 ARG A CA 1
ATOM 1009 C C . ARG A 1 122 ? -12.624 -3.910 12.321 1.00 87.50 122 ARG A C 1
ATOM 1011 O O . ARG A 1 122 ? -12.761 -5.044 11.871 1.00 87.50 122 ARG A O 1
ATOM 1018 N N . VAL A 1 123 ? -11.624 -3.114 11.937 1.00 89.50 123 VAL A N 1
ATOM 1019 C CA . VAL A 1 123 ? -10.619 -3.515 10.931 1.00 89.50 123 VAL A CA 1
ATOM 1020 C C . VAL A 1 123 ? -9.242 -3.810 11.517 1.00 89.50 123 VAL A C 1
ATOM 1022 O O . VAL A 1 123 ? -8.360 -4.306 10.810 1.00 89.50 123 VAL A O 1
ATOM 1025 N N . ILE A 1 124 ? -9.050 -3.563 12.816 1.00 85.38 124 ILE A N 1
ATOM 1026 C CA . ILE A 1 124 ? -7.819 -3.901 13.536 1.00 85.38 124 ILE A CA 1
ATOM 1027 C C . ILE A 1 124 ? -7.550 -5.404 13.395 1.00 85.38 124 ILE A C 1
ATOM 1029 O O . ILE A 1 124 ? -8.438 -6.221 13.609 1.00 85.38 124 ILE A O 1
ATOM 1033 N N . ARG A 1 125 ? -6.322 -5.767 12.998 1.00 82.25 125 ARG A N 1
ATOM 1034 C CA . ARG A 1 125 ? -5.864 -7.154 12.746 1.00 82.25 125 ARG A CA 1
ATOM 1035 C C . ARG A 1 125 ? -6.620 -7.932 11.652 1.00 82.25 125 ARG A C 1
ATOM 1037 O O . ARG A 1 125 ? -6.219 -9.051 11.348 1.00 82.25 125 ARG A O 1
ATOM 1044 N N . ARG A 1 126 ? -7.651 -7.359 11.017 1.00 84.88 126 ARG A N 1
ATOM 1045 C CA . ARG A 1 126 ? -8.397 -7.979 9.900 1.00 84.88 126 ARG A CA 1
ATOM 1046 C C . ARG A 1 126 ? -7.933 -7.490 8.525 1.00 84.88 126 ARG A C 1
ATOM 1048 O O . ARG A 1 126 ? -8.142 -8.161 7.517 1.00 84.88 126 ARG A O 1
ATOM 1055 N N . VAL A 1 127 ? -7.254 -6.346 8.472 1.00 89.62 127 VAL A N 1
ATOM 1056 C CA . VAL A 1 127 ? -6.589 -5.838 7.262 1.00 89.62 127 VAL A CA 1
ATOM 1057 C C . VAL A 1 127 ? -5.096 -5.631 7.508 1.00 89.62 127 VAL A C 1
ATOM 1059 O O . VAL A 1 127 ? -4.638 -5.550 8.648 1.00 89.62 127 VAL A O 1
ATOM 1062 N N . SER A 1 128 ? -4.315 -5.573 6.430 1.00 89.50 128 SER A N 1
ATOM 1063 C CA . SER A 1 128 ? -2.860 -5.449 6.513 1.00 89.50 128 SER A CA 1
ATOM 1064 C C . SER A 1 128 ? -2.430 -4.172 7.253 1.00 89.50 128 SER A C 1
ATOM 1066 O O . SER A 1 128 ? -3.082 -3.132 7.151 1.00 89.50 128 SER A O 1
ATOM 1068 N N . LEU A 1 129 ? -1.282 -4.207 7.942 1.00 89.44 129 LEU A N 1
ATOM 1069 C CA . LEU A 1 129 ? -0.723 -3.023 8.621 1.00 89.44 129 LEU A CA 1
ATOM 1070 C C . LEU A 1 129 ? -0.518 -1.832 7.679 1.00 89.44 129 LEU A C 1
ATOM 1072 O O . LEU A 1 129 ? -0.676 -0.681 8.086 1.00 89.44 129 LEU A O 1
ATOM 1076 N N . TYR A 1 130 ? -0.145 -2.113 6.427 1.00 90.19 130 TYR A N 1
ATOM 1077 C CA . TYR A 1 130 ? -0.002 -1.090 5.396 1.00 90.19 130 TYR A CA 1
ATOM 1078 C C . TYR A 1 130 ? -1.333 -0.361 5.196 1.00 90.19 130 TYR A C 1
ATOM 1080 O O . TYR A 1 130 ? -1.403 0.855 5.335 1.00 90.19 130 TYR A O 1
ATOM 1088 N N . THR A 1 131 ? -2.405 -1.123 4.990 1.00 92.31 131 THR A N 1
ATOM 1089 C CA . THR A 1 131 ? -3.759 -0.598 4.816 1.00 92.31 131 THR A CA 1
ATOM 1090 C C . THR A 1 131 ? -4.268 0.139 6.051 1.00 92.31 131 THR A C 1
ATOM 1092 O O . THR A 1 131 ? -4.887 1.187 5.904 1.00 92.31 131 THR A O 1
ATOM 1095 N N . LEU A 1 132 ? -3.969 -0.348 7.261 1.00 93.00 132 LEU A N 1
ATOM 1096 C CA . LEU A 1 132 ? -4.289 0.374 8.498 1.00 93.00 132 LEU A CA 1
ATOM 1097 C C . LEU A 1 132 ? -3.583 1.730 8.569 1.00 93.00 132 LEU A C 1
ATOM 1099 O O . LEU A 1 132 ? -4.189 2.711 8.987 1.00 93.00 132 LEU A O 1
ATOM 1103 N N . SER A 1 133 ? -2.320 1.795 8.147 1.00 93.81 133 SER A N 1
ATOM 1104 C CA . SER A 1 133 ? -1.542 3.039 8.144 1.00 93.81 133 SER A CA 1
ATOM 1105 C C . SER A 1 133 ? -2.119 4.048 7.147 1.00 93.81 133 SER A C 1
ATOM 1107 O O . SER A 1 133 ? -2.358 5.196 7.506 1.00 93.81 133 SER A O 1
ATOM 1109 N N . GLU A 1 134 ? -2.421 3.601 5.929 1.00 95.44 134 GLU A N 1
ATOM 1110 C CA . GLU A 1 134 ? -3.045 4.416 4.877 1.00 95.44 134 GLU A CA 1
ATOM 1111 C C . GLU A 1 134 ? -4.444 4.909 5.283 1.00 95.44 134 GLU A C 1
ATOM 1113 O O . GLU A 1 134 ? -4.756 6.094 5.167 1.00 95.44 134 GLU A O 1
ATOM 1118 N N . ALA A 1 135 ? -5.281 4.025 5.834 1.00 95.88 135 ALA A N 1
ATOM 1119 C CA . ALA A 1 135 ? -6.600 4.396 6.338 1.00 95.88 135 ALA A CA 1
ATOM 1120 C C . ALA A 1 135 ? -6.500 5.399 7.495 1.00 95.88 135 ALA A C 1
ATOM 1122 O O . ALA A 1 135 ? -7.261 6.363 7.535 1.00 95.88 135 ALA A O 1
ATOM 1123 N N . LEU A 1 136 ? -5.528 5.230 8.397 1.00 95.81 136 LEU A N 1
ATOM 1124 C CA . LEU A 1 136 ? -5.270 6.177 9.480 1.00 95.81 136 LEU A CA 1
ATOM 1125 C C . LEU A 1 136 ? -4.887 7.562 8.943 1.00 95.81 136 LEU A C 1
ATOM 1127 O O . LEU A 1 136 ? -5.314 8.567 9.505 1.00 95.81 136 LEU A O 1
ATOM 1131 N N . GLU A 1 137 ? -4.113 7.648 7.860 1.00 95.94 137 GLU A N 1
ATOM 1132 C CA . GLU A 1 137 ? -3.832 8.935 7.215 1.00 95.94 137 GLU A CA 1
ATOM 1133 C C . GLU A 1 137 ? -5.104 9.598 6.676 1.00 95.94 137 GLU A C 1
ATOM 1135 O O . GLU A 1 137 ? -5.270 10.809 6.821 1.00 95.94 137 GLU A O 1
ATOM 1140 N N . GLN A 1 138 ? -6.028 8.826 6.099 1.00 96.38 138 GLN A N 1
ATOM 1141 C CA . GLN A 1 138 ? -7.318 9.355 5.647 1.00 96.38 138 GLN A CA 1
ATOM 1142 C C . GLN A 1 138 ? -8.203 9.793 6.825 1.00 96.38 138 GLN A C 1
ATOM 1144 O O . GLN A 1 138 ? -8.819 10.854 6.751 1.00 96.38 138 GLN A O 1
ATOM 1149 N N . VAL A 1 139 ? -8.213 9.048 7.937 1.00 95.62 139 VAL A N 1
ATOM 1150 C CA . VAL A 1 139 ? -8.911 9.457 9.170 1.00 95.62 139 VAL A CA 1
ATOM 1151 C C . VAL A 1 139 ? -8.320 10.753 9.724 1.00 95.62 139 VAL A C 1
ATOM 1153 O O . VAL A 1 139 ? -9.061 11.681 10.023 1.00 95.62 139 VAL A O 1
ATOM 1156 N N . LYS A 1 140 ? -6.991 10.885 9.772 1.00 95.06 140 LYS A N 1
ATOM 1157 C CA . LYS A 1 140 ? -6.336 12.132 10.195 1.00 95.06 140 LYS A CA 1
ATOM 1158 C C . LYS A 1 140 ? -6.698 13.310 9.293 1.00 95.06 140 LYS A C 1
ATOM 1160 O O . LYS A 1 140 ? -6.858 14.421 9.785 1.00 95.06 140 LYS A O 1
ATOM 1165 N N . LYS A 1 141 ? -6.833 13.104 7.979 1.00 94.75 141 LYS A N 1
ATOM 1166 C CA . LYS A 1 141 ? -7.320 14.158 7.072 1.00 94.75 141 LYS A CA 1
ATOM 1167 C C . LYS A 1 141 ? -8.752 14.568 7.414 1.00 94.75 141 LYS A C 1
ATOM 1169 O O . LYS A 1 141 ? -9.034 15.758 7.411 1.00 94.75 141 LYS A O 1
ATOM 1174 N N . MET A 1 142 ? -9.616 13.608 7.753 1.00 94.38 142 MET A N 1
ATOM 1175 C CA . MET A 1 142 ? -10.994 13.861 8.192 1.00 94.38 142 MET A CA 1
ATOM 1176 C C . MET A 1 142 ? -11.035 14.648 9.516 1.00 94.38 142 MET A C 1
ATOM 1178 O O . MET A 1 142 ? -11.755 15.635 9.629 1.00 94.38 142 MET A O 1
ATOM 1182 N N . GLU A 1 143 ? -10.194 14.289 10.485 1.00 92.81 143 GLU A N 1
ATOM 1183 C CA . GLU A 1 143 ? -10.083 15.006 11.765 1.00 92.81 143 GLU A CA 1
ATOM 1184 C C . GLU A 1 143 ? -9.609 16.460 11.581 1.00 92.81 143 GLU A C 1
ATOM 1186 O O . GLU A 1 143 ? -9.988 17.350 12.339 1.00 92.81 143 GLU A O 1
ATOM 1191 N N . ASN A 1 144 ? -8.807 16.723 10.544 1.00 93.12 144 ASN A N 1
ATOM 1192 C CA . ASN A 1 144 ? -8.260 18.047 10.244 1.00 93.12 144 ASN A CA 1
ATOM 1193 C C . ASN A 1 144 ? -9.137 18.899 9.309 1.00 93.12 144 ASN A C 1
ATOM 1195 O O . ASN A 1 144 ? -8.708 19.984 8.912 1.00 93.12 144 ASN A O 1
ATOM 1199 N N . VAL A 1 145 ? -10.361 18.470 8.975 1.00 90.19 145 VAL A N 1
ATOM 1200 C CA . VAL A 1 145 ? -11.232 19.168 8.003 1.00 90.19 145 VAL A CA 1
ATOM 1201 C C . VAL A 1 145 ? -11.556 20.606 8.404 1.00 90.19 145 VAL A C 1
ATOM 1203 O O . VAL A 1 145 ? -11.698 21.467 7.540 1.00 90.19 145 VAL A O 1
ATOM 1206 N N . VAL A 1 146 ? -11.624 20.887 9.707 1.00 84.19 146 VAL A N 1
ATOM 1207 C CA . VAL A 1 146 ? -11.865 22.244 10.224 1.00 84.19 146 VAL A CA 1
ATOM 1208 C C . VAL A 1 146 ? -10.725 23.201 9.853 1.00 84.19 146 VAL A C 1
ATOM 1210 O O . VAL A 1 146 ? -10.969 24.370 9.573 1.00 84.19 146 VAL A O 1
ATOM 1213 N N . LEU A 1 147 ? -9.483 22.708 9.829 1.00 88.31 147 LEU A N 1
ATOM 1214 C CA . LEU A 1 147 ? -8.300 23.498 9.477 1.00 88.31 147 LEU A CA 1
ATOM 1215 C C . LEU A 1 147 ? -8.020 23.480 7.971 1.00 88.31 147 LEU A C 1
ATOM 1217 O O . LEU A 1 147 ? -7.497 24.449 7.426 1.00 88.31 147 LEU A O 1
ATOM 1221 N N . GLN A 1 148 ? -8.333 22.369 7.307 1.00 88.88 148 GLN A N 1
ATOM 1222 C CA . GLN A 1 148 ? -8.097 22.156 5.884 1.00 88.88 148 GLN A CA 1
ATOM 1223 C C . GLN A 1 148 ? -9.356 21.569 5.239 1.00 88.88 148 GLN A C 1
ATOM 1225 O O . GLN A 1 148 ? -9.545 20.349 5.269 1.00 88.88 148 GLN A O 1
ATOM 1230 N N . PRO A 1 149 ? -10.215 22.419 4.645 1.00 89.25 149 PRO A N 1
ATOM 1231 C CA . PRO A 1 149 ? -11.412 21.960 3.960 1.00 89.25 149 PRO A CA 1
ATOM 1232 C C . PRO A 1 149 ? -11.082 20.931 2.880 1.00 89.25 149 PRO A C 1
ATOM 1234 O O . PRO A 1 149 ? -10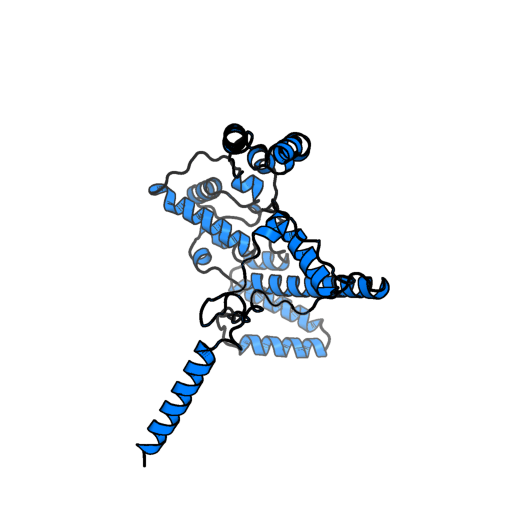.119 21.084 2.123 1.00 89.25 149 PRO A O 1
ATOM 1237 N N . LEU A 1 150 ? -11.896 19.880 2.797 1.00 89.44 150 LEU A N 1
ATOM 1238 C CA . LEU A 1 150 ? -11.751 18.880 1.745 1.00 89.44 150 LEU A CA 1
ATOM 1239 C C . LEU A 1 150 ? -12.172 19.483 0.406 1.00 89.44 150 LEU A C 1
ATOM 1241 O O . LEU A 1 150 ? -13.218 20.122 0.311 1.00 89.44 150 LEU A O 1
ATOM 1245 N N . SER A 1 151 ? -11.387 19.219 -0.637 1.00 89.62 151 SER A N 1
ATOM 1246 C CA . SER A 1 151 ? -11.836 19.402 -2.017 1.00 89.62 151 SER A CA 1
ATOM 1247 C C . SER A 1 151 ? -12.994 18.457 -2.339 1.00 89.62 151 SER A C 1
ATOM 1249 O O . SER A 1 151 ? -13.265 17.523 -1.583 1.00 89.62 151 SER A O 1
ATOM 1251 N N . ASP A 1 152 ? -13.616 18.620 -3.502 1.00 92.00 152 ASP A N 1
ATOM 1252 C CA . ASP A 1 152 ? -14.600 17.653 -3.987 1.00 92.00 152 ASP A CA 1
ATOM 1253 C C . ASP A 1 152 ? -14.007 16.239 -4.083 1.00 92.00 152 ASP A C 1
ATOM 1255 O O . ASP A 1 152 ? -12.822 16.037 -4.381 1.00 92.00 152 ASP A O 1
ATOM 1259 N N . CYS A 1 153 ? -14.846 15.242 -3.799 1.00 92.50 153 CYS A N 1
ATOM 1260 C CA . CYS A 1 153 ? -14.448 13.844 -3.865 1.00 92.50 153 CYS A CA 1
ATOM 1261 C C . CYS A 1 153 ? -14.352 13.395 -5.322 1.00 92.50 153 CYS A C 1
ATOM 1263 O O . CYS A 1 153 ? -15.362 13.259 -6.007 1.00 92.50 153 CYS A O 1
ATOM 1265 N N . THR A 1 154 ? -13.145 13.074 -5.781 1.00 90.69 154 THR A N 1
ATOM 1266 C CA . THR A 1 154 ? -12.946 12.455 -7.100 1.00 90.69 154 THR A CA 1
ATOM 1267 C C . THR A 1 154 ? -13.061 10.931 -7.066 1.00 90.69 154 THR A C 1
ATOM 1269 O O . THR A 1 154 ? -12.953 10.278 -8.100 1.00 90.69 154 THR A O 1
ATOM 1272 N N . ASN A 1 155 ? -13.194 10.343 -5.870 1.00 91.75 155 ASN A N 1
ATOM 1273 C CA . ASN A 1 155 ? -13.129 8.903 -5.595 1.00 91.75 155 ASN A CA 1
ATOM 1274 C C . ASN A 1 155 ? -11.838 8.201 -6.077 1.00 91.75 155 ASN A C 1
ATOM 1276 O O . ASN A 1 155 ? -11.691 6.987 -5.946 1.00 91.75 155 ASN A O 1
ATOM 1280 N N . THR A 1 156 ? -10.862 8.955 -6.590 1.00 92.75 156 THR A N 1
ATOM 1281 C CA . THR A 1 156 ? -9.641 8.418 -7.194 1.00 92.75 156 THR A CA 1
ATOM 1282 C C . THR A 1 156 ? -8.841 7.580 -6.208 1.00 92.75 156 THR A C 1
ATOM 1284 O O . THR A 1 156 ? -8.352 6.512 -6.562 1.00 92.75 156 THR A O 1
ATOM 1287 N N . TYR A 1 157 ? -8.725 8.028 -4.956 1.00 94.31 157 TYR A N 1
ATOM 1288 C CA . TYR A 1 157 ? -7.981 7.290 -3.937 1.00 94.31 157 TYR A CA 1
ATOM 1289 C C . TYR A 1 157 ? -8.589 5.902 -3.704 1.00 94.31 157 TYR A C 1
ATOM 1291 O O . TYR A 1 157 ? -7.869 4.910 -3.778 1.00 94.31 157 TYR A O 1
ATOM 1299 N N . THR A 1 158 ? -9.911 5.809 -3.533 1.00 95.56 158 THR A N 1
ATOM 1300 C CA . THR A 1 158 ? -10.601 4.522 -3.362 1.00 95.56 158 THR A CA 1
ATOM 1301 C C . THR A 1 158 ? -10.459 3.639 -4.593 1.00 95.56 158 THR A C 1
ATOM 1303 O O . THR A 1 158 ? -10.111 2.471 -4.462 1.00 95.56 158 THR A O 1
ATOM 1306 N N . VAL A 1 159 ? -10.673 4.195 -5.789 1.00 94.88 159 VAL A N 1
ATOM 1307 C CA . VAL A 1 159 ? -10.578 3.446 -7.052 1.00 94.88 159 VAL A CA 1
ATOM 1308 C C . VAL A 1 159 ? -9.181 2.874 -7.257 1.00 94.88 159 VAL A C 1
ATOM 1310 O O . VAL A 1 159 ? -9.046 1.718 -7.634 1.00 94.88 159 VAL A O 1
ATOM 1313 N N . THR A 1 160 ? -8.139 3.658 -6.992 1.00 94.06 160 THR A N 1
ATOM 1314 C CA . THR A 1 160 ? -6.754 3.267 -7.284 1.00 94.06 160 THR A CA 1
ATOM 1315 C C . THR A 1 160 ? -6.155 2.357 -6.228 1.00 94.06 160 THR A C 1
ATOM 1317 O O . THR A 1 160 ? -5.429 1.416 -6.559 1.00 94.06 160 THR A O 1
ATOM 1320 N N . THR A 1 161 ? -6.443 2.627 -4.955 1.00 94.75 161 THR A N 1
ATOM 1321 C CA . THR A 1 161 ? -5.841 1.916 -3.823 1.00 94.75 161 THR A CA 1
ATOM 1322 C C . THR A 1 161 ? -6.721 0.801 -3.285 1.00 94.75 161 THR A C 1
ATOM 1324 O O . THR A 1 161 ? -6.191 -0.107 -2.656 1.00 94.75 161 THR A O 1
ATOM 1327 N N . GLY A 1 162 ? -8.036 0.833 -3.506 1.00 95.31 162 GLY A N 1
ATOM 1328 C CA . GLY A 1 162 ? -8.974 -0.063 -2.832 1.00 95.31 162 GLY A CA 1
ATOM 1329 C C . GLY A 1 162 ? -9.130 0.226 -1.333 1.00 95.31 162 GLY A C 1
ATOM 1330 O O . GLY A 1 162 ? -9.488 -0.682 -0.586 1.00 95.31 162 GLY A O 1
ATOM 1331 N N . ILE A 1 163 ? -8.793 1.442 -0.888 1.00 97.19 163 ILE A N 1
ATOM 1332 C CA . ILE A 1 163 ? -8.887 1.913 0.500 1.00 97.19 163 ILE A CA 1
ATOM 1333 C C . ILE A 1 163 ? -9.859 3.101 0.546 1.00 97.19 163 ILE A C 1
ATOM 1335 O O . ILE A 1 163 ? -9.736 3.999 -0.290 1.00 97.19 163 ILE A O 1
ATOM 1339 N N . PRO A 1 164 ? -10.796 3.168 1.508 1.00 97.06 164 PRO A N 1
ATOM 1340 C CA . PRO A 1 164 ? -11.737 4.280 1.617 1.00 97.06 164 PRO A CA 1
ATOM 1341 C C . PRO A 1 164 ? -11.042 5.643 1.679 1.00 97.06 164 PRO A C 1
ATOM 1343 O O . PRO A 1 164 ? -10.188 5.890 2.531 1.00 97.06 164 PRO A O 1
ATOM 1346 N N . CYS A 1 165 ? -11.418 6.547 0.774 1.00 96.62 165 CYS A N 1
ATOM 1347 C CA . CYS A 1 165 ? -10.962 7.934 0.820 1.00 96.62 165 CYS A CA 1
ATOM 1348 C C . CYS A 1 165 ? -11.518 8.688 2.041 1.00 96.62 165 CYS A C 1
ATOM 1350 O O . CYS A 1 165 ? -12.538 8.308 2.622 1.00 96.62 165 CYS A O 1
ATOM 1352 N N . VAL A 1 166 ? -10.881 9.813 2.374 1.00 96.69 166 VAL A N 1
ATOM 1353 C CA . VAL A 1 166 ? -11.303 10.722 3.452 1.00 96.69 166 VAL A CA 1
ATOM 1354 C C . VAL A 1 166 ? -12.799 11.064 3.418 1.00 96.69 166 VAL A C 1
ATOM 1356 O O . VAL A 1 166 ? -13.442 11.073 4.463 1.00 96.69 166 VAL A O 1
ATOM 1359 N N . HIS A 1 167 ? -13.387 11.269 2.235 1.00 96.38 167 HIS A N 1
ATOM 1360 C CA . HIS A 1 167 ? -14.812 11.590 2.093 1.00 96.38 167 HIS A CA 1
ATOM 1361 C C . HIS A 1 167 ? -15.723 10.432 2.490 1.00 96.38 167 HIS A C 1
ATOM 1363 O O . HIS A 1 167 ? -16.725 10.649 3.166 1.00 96.38 167 HIS A O 1
ATOM 1369 N N . ARG A 1 168 ? -15.370 9.197 2.108 1.00 95.75 168 ARG A N 1
ATOM 1370 C CA . ARG A 1 168 ? -16.126 7.998 2.498 1.00 95.75 168 ARG A CA 1
ATOM 1371 C C . ARG A 1 168 ? -16.052 7.783 4.006 1.00 95.75 168 ARG A C 1
ATOM 1373 O O . ARG A 1 168 ? -17.072 7.497 4.621 1.00 95.75 168 ARG A O 1
ATOM 1380 N N . ILE A 1 169 ? -14.869 7.963 4.588 1.00 96.56 169 ILE A N 1
ATOM 1381 C CA . ILE A 1 169 ? -14.656 7.868 6.036 1.00 96.56 169 ILE A CA 1
ATOM 1382 C C . ILE A 1 169 ? -15.474 8.932 6.768 1.00 96.56 169 ILE A C 1
ATOM 1384 O O . ILE A 1 169 ? -16.176 8.602 7.716 1.00 96.56 169 ILE A O 1
ATOM 1388 N N . LYS A 1 170 ? -15.446 10.185 6.299 1.00 95.25 170 LYS A N 1
ATOM 1389 C CA . LYS A 1 170 ? -16.252 11.264 6.875 1.00 95.25 170 LYS A CA 1
ATOM 1390 C C . LYS A 1 170 ? -17.748 10.934 6.833 1.00 95.25 170 LYS A C 1
ATOM 1392 O O . LYS A 1 170 ? -18.424 11.088 7.838 1.00 95.25 170 LYS A O 1
ATOM 1397 N N . ALA A 1 171 ? -18.253 10.435 5.704 1.00 95.19 171 ALA A N 1
ATOM 1398 C CA . ALA A 1 171 ? -19.661 10.061 5.581 1.00 95.19 171 ALA A CA 1
ATOM 1399 C C . ALA A 1 171 ? -20.070 8.946 6.563 1.00 95.19 171 ALA A C 1
ATOM 1401 O O . ALA A 1 171 ? -21.177 8.980 7.093 1.00 95.19 171 ALA A O 1
ATOM 1402 N N . LEU A 1 172 ? -19.186 7.974 6.820 1.00 95.75 172 LEU A N 1
ATOM 1403 C CA . LEU A 1 172 ? -19.410 6.944 7.840 1.00 95.75 172 LEU A CA 1
ATOM 1404 C C . LEU A 1 172 ? -19.411 7.540 9.252 1.00 95.75 172 LEU A C 1
ATOM 1406 O O . LEU A 1 172 ? -20.259 7.174 10.062 1.00 95.75 172 LEU A O 1
ATOM 1410 N N . ASP A 1 173 ? -18.489 8.460 9.536 1.00 93.94 173 ASP A N 1
ATOM 1411 C CA . ASP A 1 173 ? -18.394 9.121 10.839 1.00 93.94 173 ASP A CA 1
ATOM 1412 C C . ASP A 1 173 ? -19.630 9.980 11.140 1.00 93.94 173 ASP A C 1
ATOM 1414 O O . ASP A 1 173 ? -20.232 9.830 12.202 1.00 93.94 173 ASP A O 1
ATOM 1418 N N . ASP A 1 174 ? -20.088 10.772 10.162 1.00 94.19 174 ASP A N 1
ATOM 1419 C CA . ASP A 1 174 ? -21.318 11.573 10.249 1.00 94.19 174 ASP A CA 1
ATOM 1420 C C . ASP A 1 174 ? -22.543 10.678 10.563 1.00 94.19 174 ASP A C 1
ATOM 1422 O O . ASP A 1 174 ? -23.452 11.061 11.303 1.00 94.19 174 ASP A O 1
ATOM 1426 N N . GLN A 1 175 ? -22.551 9.445 10.044 1.00 95.50 175 GLN A N 1
ATOM 1427 C CA . GLN A 1 175 ? -23.588 8.431 10.280 1.00 95.50 175 GLN A CA 1
ATOM 1428 C C . GLN A 1 175 ? -23.352 7.585 11.542 1.00 95.50 175 GLN A C 1
ATOM 1430 O O . GLN A 1 175 ? -24.092 6.635 11.792 1.00 95.50 175 GLN A O 1
ATOM 1435 N N . HIS A 1 176 ? -22.331 7.900 12.343 1.00 91.69 176 HIS A N 1
ATOM 1436 C CA . HIS A 1 176 ? -21.923 7.142 13.529 1.00 91.69 176 HIS A CA 1
ATOM 1437 C C . HIS A 1 176 ? -21.578 5.667 13.242 1.00 91.69 176 HIS A C 1
ATOM 1439 O O . HIS A 1 176 ? -21.537 4.827 14.148 1.00 91.69 176 HIS A O 1
ATOM 1445 N N . GLN A 1 177 ? -21.231 5.346 11.999 1.00 93.75 177 GLN A N 1
ATOM 1446 C CA . GLN A 1 177 ? -20.793 4.022 11.571 1.00 93.75 177 GLN A CA 1
ATOM 1447 C C . GLN A 1 177 ? -19.279 3.849 11.760 1.00 93.75 177 GLN A C 1
ATOM 1449 O O . GLN A 1 177 ? -18.565 4.773 12.156 1.00 93.75 177 GLN A O 1
ATOM 1454 N N . VAL A 1 178 ? -18.796 2.627 11.544 1.00 92.56 178 VAL A N 1
ATOM 1455 C CA . VAL A 1 178 ? -17.374 2.263 11.612 1.00 92.56 178 VAL A CA 1
ATOM 1456 C C . VAL A 1 178 ? -16.977 1.537 10.332 1.00 92.56 178 VAL A C 1
ATOM 1458 O O . VAL A 1 178 ? -17.822 0.896 9.705 1.00 92.56 178 VAL A O 1
ATOM 1461 N N . LEU A 1 179 ? -15.699 1.628 9.964 1.00 94.50 179 LEU A N 1
ATOM 1462 C CA . LEU A 1 179 ? -15.141 0.943 8.802 1.00 94.50 179 LEU A CA 1
ATOM 1463 C C . LEU A 1 179 ? -15.293 -0.568 8.947 1.00 94.50 179 LEU A C 1
ATOM 1465 O O . LEU A 1 179 ? -14.910 -1.140 9.968 1.00 94.50 179 LEU A O 1
ATOM 1469 N N . GLN A 1 180 ? -15.808 -1.203 7.905 1.00 93.19 180 GLN A N 1
ATOM 1470 C CA . GLN A 1 180 ? -15.904 -2.649 7.791 1.00 93.19 180 GLN A CA 1
ATOM 1471 C C . GLN A 1 180 ? -14.739 -3.190 6.972 1.00 93.19 180 GLN A C 1
ATOM 1473 O O . GLN A 1 180 ? -14.150 -2.492 6.149 1.00 93.19 180 GLN A O 1
ATOM 1478 N N . VAL A 1 181 ? -14.428 -4.473 7.150 1.00 91.19 181 VAL A N 1
ATOM 1479 C CA . VAL A 1 181 ? -13.424 -5.166 6.323 1.00 91.19 181 VAL A CA 1
ATOM 1480 C C . VAL A 1 181 ? -13.818 -5.127 4.840 1.00 91.19 181 VAL A C 1
ATOM 1482 O O . VAL A 1 181 ? -12.951 -5.035 3.969 1.00 91.19 181 VAL A O 1
ATOM 1485 N N . ASP A 1 182 ? -15.123 -5.120 4.556 1.00 91.31 182 ASP A N 1
ATOM 1486 C CA . ASP A 1 182 ? -15.653 -5.060 3.197 1.00 91.31 182 ASP A CA 1
ATOM 1487 C C . ASP A 1 182 ? -15.461 -3.720 2.490 1.00 91.31 182 ASP A C 1
ATOM 1489 O O . ASP A 1 182 ? -15.427 -3.691 1.259 1.00 91.31 182 ASP A O 1
ATOM 1493 N N . ASP A 1 183 ? -15.227 -2.635 3.234 1.00 93.81 183 ASP A N 1
ATOM 1494 C CA . ASP A 1 183 ? -14.886 -1.337 2.646 1.00 93.81 183 ASP A CA 1
ATOM 1495 C C . ASP A 1 183 ? -13.490 -1.346 1.981 1.00 93.81 183 ASP A C 1
ATOM 1497 O O . ASP A 1 183 ? -13.134 -0.413 1.258 1.00 93.81 183 ASP A O 1
ATOM 1501 N N . PHE A 1 184 ? -12.688 -2.395 2.205 1.00 94.81 184 PHE A N 1
ATOM 1502 C CA . PHE A 1 184 ? -11.343 -2.552 1.658 1.00 94.81 184 PHE A CA 1
ATOM 1503 C C . PHE A 1 184 ? -11.298 -3.616 0.564 1.00 94.81 184 PHE A C 1
ATOM 1505 O O . PHE A 1 184 ? -11.941 -4.665 0.650 1.00 94.81 184 PHE A O 1
ATOM 1512 N N . HIS A 1 185 ? -10.461 -3.399 -0.449 1.00 93.88 185 HIS A N 1
ATOM 1513 C CA . HIS A 1 185 ? -10.218 -4.393 -1.492 1.00 93.88 185 HIS A CA 1
ATOM 1514 C C . HIS A 1 185 ? -9.643 -5.703 -0.923 1.00 93.88 185 HIS A C 1
ATOM 1516 O O . HIS A 1 185 ? -8.827 -5.682 -0.000 1.00 93.88 185 HIS A O 1
ATOM 1522 N N . GLN A 1 186 ? -10.015 -6.846 -1.514 1.00 90.62 186 GLN A N 1
ATOM 1523 C CA . GLN A 1 186 ? -9.662 -8.188 -1.028 1.00 90.62 186 GLN A CA 1
ATOM 1524 C C . GLN A 1 186 ? -8.153 -8.393 -0.813 1.00 90.62 186 GLN A C 1
ATOM 1526 O O . GLN A 1 186 ? -7.763 -9.007 0.172 1.00 90.62 186 GLN A O 1
ATOM 1531 N N . GLN A 1 187 ? -7.306 -7.802 -1.666 1.00 89.25 187 GLN A N 1
ATOM 1532 C CA . GLN A 1 187 ? -5.834 -7.807 -1.533 1.00 89.25 187 GLN A CA 1
ATOM 1533 C C . GLN A 1 187 ? -5.341 -7.383 -0.137 1.00 89.25 187 GLN A C 1
ATOM 1535 O O . GLN A 1 187 ? -4.279 -7.810 0.309 1.00 89.25 187 GLN A O 1
ATOM 1540 N N . TRP A 1 188 ? -6.071 -6.487 0.527 1.00 91.75 188 TRP A N 1
ATOM 1541 C CA . TRP A 1 188 ? -5.679 -5.911 1.810 1.00 91.75 188 TRP A CA 1
ATOM 1542 C C . TRP A 1 188 ? -6.199 -6.676 3.014 1.00 91.75 188 TRP A C 1
ATOM 1544 O O . TRP A 1 188 ? -5.744 -6.425 4.131 1.00 91.75 188 TRP A O 1
ATOM 1554 N N . ARG A 1 189 ? -7.157 -7.573 2.799 1.00 89.88 189 ARG A N 1
ATOM 1555 C CA . ARG A 1 189 ? -7.780 -8.359 3.854 1.00 89.88 189 ARG A CA 1
ATOM 1556 C C . ARG A 1 189 ? -6.805 -9.460 4.247 1.00 89.88 189 ARG A C 1
ATOM 1558 O O . ARG A 1 189 ? -6.292 -10.182 3.394 1.00 89.88 189 ARG A O 1
ATOM 1565 N N . LEU A 1 190 ? -6.512 -9.561 5.536 1.00 84.44 190 LEU A N 1
ATOM 1566 C CA . LEU A 1 190 ? -5.780 -10.705 6.057 1.00 84.44 190 LEU A CA 1
ATOM 1567 C C . LEU A 1 190 ? -6.801 -11.841 6.114 1.00 84.44 190 LEU A C 1
ATOM 1569 O O . LEU A 1 190 ? -7.802 -11.697 6.811 1.00 84.44 190 LEU A O 1
ATOM 1573 N N . GLU A 1 191 ? -6.607 -12.907 5.326 1.00 63.81 191 GLU A N 1
ATOM 1574 C CA . GLU A 1 191 ? -7.540 -14.042 5.296 1.00 63.81 191 GLU A CA 1
ATOM 1575 C C . GLU A 1 191 ? -7.867 -14.494 6.722 1.00 63.81 191 GLU A C 1
ATOM 1577 O O . GLU A 1 191 ? -6.998 -14.872 7.515 1.00 63.81 191 GLU A O 1
ATOM 1582 N N . TYR A 1 192 ? -9.153 -14.363 7.019 1.00 49.59 192 TYR A N 1
ATOM 1583 C CA . TYR A 1 192 ? -9.792 -14.578 8.298 1.00 49.59 192 TYR A CA 1
ATOM 1584 C C . TYR A 1 192 ? -10.325 -16.009 8.317 1.00 49.59 192 TYR A C 1
ATOM 1586 O O . TYR A 1 192 ? -11.003 -16.430 7.380 1.00 49.59 192 TYR A O 1
ATOM 1594 N N . SER A 1 193 ? -9.995 -16.775 9.358 1.00 45.41 193 SER A N 1
ATOM 1595 C CA . SER A 1 193 ? -10.601 -18.092 9.548 1.00 45.41 193 SER A CA 1
ATOM 1596 C C . SER A 1 193 ? -12.062 -17.888 9.971 1.00 45.41 193 SER A C 1
ATOM 1598 O O . SER A 1 193 ? -12.284 -17.182 10.954 1.00 45.41 193 SER A O 1
ATOM 1600 N N . PRO A 1 194 ? -13.056 -18.504 9.307 1.00 41.28 194 PRO A N 1
ATOM 1601 C CA . PRO A 1 194 ? -14.476 -18.348 9.653 1.00 41.28 194 PRO A CA 1
ATOM 1602 C C . PRO A 1 194 ? -14.807 -18.748 11.104 1.00 41.28 194 PRO A C 1
ATOM 1604 O O . PRO A 1 194 ? -15.792 -18.288 11.669 1.00 41.28 194 PRO A O 1
ATOM 1607 N N . SER A 1 195 ? -13.944 -19.532 11.757 1.00 47.12 195 SER A N 1
ATOM 1608 C CA . SER A 1 195 ? -14.033 -19.851 13.190 1.00 47.12 195 SER A CA 1
ATOM 1609 C C . SER A 1 195 ? -13.917 -18.636 14.124 1.00 47.12 195 SER A C 1
ATOM 1611 O O . SER A 1 195 ? -14.233 -18.745 15.301 1.00 47.12 195 SER A O 1
ATOM 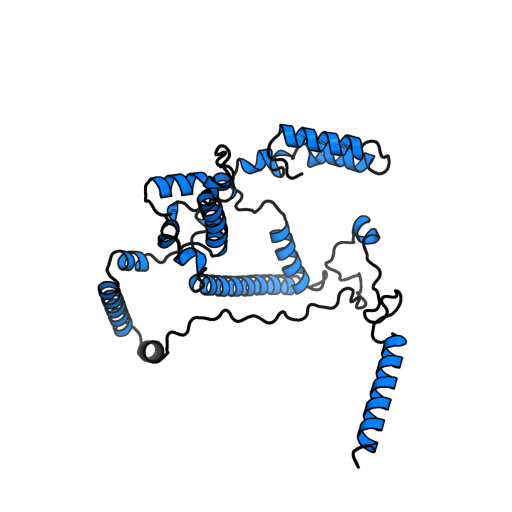1613 N N . SER A 1 196 ? -13.433 -17.493 13.637 1.00 47.69 196 SER A N 1
ATOM 1614 C CA . SER A 1 196 ? -13.310 -16.267 14.429 1.00 47.69 196 SER A CA 1
ATOM 1615 C C . SER A 1 196 ? -14.606 -15.441 14.455 1.00 47.69 196 SER A C 1
ATOM 1617 O O . SER A 1 196 ? -14.829 -14.709 15.415 1.00 47.69 196 SER A O 1
ATOM 1619 N N . GLU A 1 197 ? -15.491 -15.591 13.461 1.00 45.28 197 GLU A N 1
ATOM 1620 C CA . GLU A 1 197 ? -16.749 -14.823 13.365 1.00 45.28 197 GLU A CA 1
ATOM 1621 C C . GLU A 1 197 ? -17.775 -15.302 14.395 1.00 45.28 197 GLU A C 1
ATOM 1623 O O . GLU A 1 197 ? -18.480 -14.498 14.993 1.00 45.28 197 GLU A O 1
ATOM 1628 N N . GLN A 1 198 ? -17.772 -16.608 14.680 1.00 48.81 198 GLN A N 1
ATOM 1629 C CA . GLN A 1 198 ? -18.578 -17.210 15.747 1.00 48.81 198 GLN A CA 1
ATOM 1630 C C . GLN A 1 198 ? -18.169 -16.726 17.140 1.00 48.81 198 GLN A C 1
ATOM 1632 O O . GLN A 1 198 ? -18.964 -16.814 18.071 1.00 48.81 198 GLN A O 1
ATOM 1637 N N . LEU A 1 199 ? -16.939 -16.223 17.277 1.00 51.12 199 LEU A N 1
ATOM 1638 C CA . LEU A 1 199 ? -16.465 -15.660 18.527 1.00 51.12 199 LEU A CA 1
ATOM 1639 C C . LEU A 1 199 ? -16.862 -14.170 18.639 1.00 51.12 199 LEU A C 1
ATOM 1641 O O . LEU A 1 199 ? -17.380 -13.701 19.642 1.00 51.12 199 LEU A O 1
ATOM 1645 N N . GLU A 1 200 ? -16.722 -13.374 17.584 1.00 51.97 200 GLU A N 1
ATOM 1646 C CA . GLU A 1 200 ? -16.963 -11.920 17.674 1.00 51.97 200 GLU A CA 1
ATOM 1647 C C . GLU A 1 200 ? -18.415 -11.481 17.995 1.00 51.97 200 GLU A C 1
ATOM 1649 O O . GLU A 1 200 ? -18.610 -10.327 18.385 1.00 51.97 200 GLU A O 1
ATOM 1654 N N . GLU A 1 201 ? -19.425 -12.352 17.861 1.00 55.91 201 GLU A N 1
ATOM 1655 C CA . GLU A 1 201 ? -20.813 -12.063 18.282 1.00 55.91 201 GLU A CA 1
ATOM 1656 C C . GLU A 1 201 ? -21.049 -12.213 19.792 1.00 55.91 201 GLU A C 1
ATOM 1658 O O . GLU A 1 201 ? -22.011 -11.662 20.331 1.00 55.91 201 GLU A O 1
ATOM 1663 N N . LEU A 1 202 ? -20.173 -12.944 20.478 1.00 59.34 202 LEU A N 1
ATOM 1664 C CA . LEU A 1 202 ? -20.298 -13.261 21.891 1.00 59.34 202 LEU A CA 1
ATOM 1665 C C . LEU A 1 202 ? -19.477 -12.286 22.742 1.00 59.34 202 LEU A C 1
ATOM 1667 O O . LEU A 1 202 ? -18.479 -11.710 22.298 1.00 59.34 202 LEU A O 1
ATOM 1671 N N . ASP A 1 203 ? -19.880 -12.094 23.996 1.00 79.62 203 ASP A N 1
ATOM 1672 C CA . ASP A 1 203 ? -19.057 -11.362 24.952 1.00 79.62 203 ASP A CA 1
ATOM 1673 C C . ASP A 1 203 ? -17.727 -12.116 25.219 1.00 79.62 203 ASP A C 1
ATOM 1675 O O . ASP A 1 203 ? -17.607 -13.312 24.928 1.00 79.62 203 ASP A O 1
ATOM 1679 N N . PRO A 1 204 ? -16.685 -11.436 25.733 1.00 71.88 204 PRO A N 1
ATOM 1680 C CA . PRO A 1 204 ? -15.367 -12.041 25.932 1.00 71.88 204 PRO A CA 1
ATOM 1681 C C . PRO A 1 204 ? -15.357 -13.325 26.775 1.00 71.88 204 PRO A C 1
ATOM 1683 O O . PRO A 1 204 ? -14.491 -14.172 26.554 1.00 71.88 204 PRO A O 1
ATOM 1686 N N . GLU A 1 205 ? -16.286 -13.478 27.721 1.00 75.56 205 GLU A N 1
ATOM 1687 C CA . GLU A 1 205 ? -16.368 -14.645 28.603 1.00 75.56 205 GLU A CA 1
ATOM 1688 C C . GLU A 1 205 ? -16.987 -15.831 27.857 1.00 75.56 205 GLU A C 1
ATOM 1690 O O . GLU A 1 205 ? -16.370 -16.893 27.760 1.00 75.56 205 GLU A O 1
ATOM 1695 N N . SER A 1 206 ? -18.105 -15.594 27.168 1.00 75.00 206 SER A N 1
ATOM 1696 C CA . SER A 1 206 ? -18.731 -16.573 26.268 1.00 75.00 206 SER A CA 1
ATOM 1697 C C . SER A 1 206 ? -17.781 -17.061 25.159 1.00 75.00 206 SER A C 1
ATOM 1699 O O . SER A 1 206 ? -17.807 -18.227 24.754 1.00 75.00 206 SER A O 1
ATOM 1701 N N . ASN A 1 207 ? -16.887 -16.190 24.688 1.00 75.81 207 ASN A N 1
ATOM 1702 C CA . ASN A 1 207 ? -15.843 -16.539 23.725 1.00 75.81 207 ASN A CA 1
ATOM 1703 C C . ASN A 1 207 ? -14.760 -17.448 24.264 1.00 75.81 207 ASN A C 1
ATOM 1705 O O . ASN A 1 207 ? -14.311 -18.372 23.576 1.00 75.81 207 ASN A O 1
ATOM 1709 N N . LEU A 1 208 ? -14.310 -17.155 25.479 1.00 80.75 208 LEU A N 1
ATOM 1710 C CA . LEU A 1 208 ? -13.328 -17.980 26.149 1.00 80.75 208 LEU A CA 1
ATOM 1711 C C . LEU A 1 208 ? -13.894 -19.385 26.363 1.00 80.75 208 LEU A C 1
ATOM 1713 O O . LEU A 1 208 ? -13.218 -20.358 26.032 1.00 80.75 208 LEU A O 1
ATOM 1717 N N . ASP A 1 209 ? -15.144 -19.488 26.811 1.00 83.50 209 ASP A N 1
ATOM 1718 C CA . ASP A 1 209 ? -15.822 -20.769 27.011 1.00 83.50 209 ASP A CA 1
ATOM 1719 C C . ASP A 1 209 ? -15.941 -21.569 25.708 1.00 83.50 209 ASP A C 1
ATOM 1721 O O . ASP A 1 209 ? -15.567 -22.746 25.666 1.00 83.50 209 ASP A O 1
ATOM 1725 N N . HIS A 1 210 ? -16.359 -20.929 24.609 1.00 81.44 210 HIS A N 1
ATOM 1726 C CA . HIS A 1 210 ? -16.444 -21.596 23.308 1.00 81.44 210 HIS A CA 1
ATOM 1727 C C . HIS A 1 210 ? -15.078 -22.109 22.822 1.00 81.44 210 HIS A C 1
ATOM 1729 O O . HIS A 1 210 ? -14.955 -23.250 22.360 1.00 81.44 210 HIS A O 1
ATOM 1735 N N . LEU A 1 211 ? -14.025 -21.296 22.963 1.00 83.56 211 LEU A N 1
ATOM 1736 C CA . LEU A 1 211 ? -12.656 -21.692 22.623 1.00 83.56 211 LEU A CA 1
ATOM 1737 C C . LEU A 1 211 ? -12.163 -22.856 23.484 1.00 83.56 211 LEU A C 1
ATOM 1739 O O . LEU A 1 211 ? -11.524 -23.770 22.956 1.00 83.56 211 LEU A O 1
ATOM 1743 N N . VAL A 1 212 ? -12.456 -22.841 24.786 1.00 88.44 212 VAL A N 1
ATOM 1744 C CA . VAL A 1 212 ? -12.100 -23.918 25.718 1.00 88.44 212 VAL A CA 1
ATOM 1745 C C . VAL A 1 212 ? -12.794 -25.221 25.325 1.00 88.44 212 VAL A C 1
ATOM 1747 O O . VAL A 1 212 ? -12.150 -26.274 25.316 1.00 88.44 212 VAL A O 1
ATOM 1750 N N . ASP A 1 213 ? -14.064 -25.179 24.932 1.00 87.56 213 ASP A N 1
ATOM 1751 C CA . ASP A 1 213 ? -14.793 -26.369 24.491 1.00 87.56 213 ASP A CA 1
ATOM 1752 C C . ASP A 1 213 ? -14.302 -26.910 23.142 1.00 87.56 213 ASP A C 1
ATOM 1754 O O . ASP A 1 213 ? -14.154 -28.131 22.972 1.00 87.56 213 ASP A O 1
ATOM 1758 N N . LEU A 1 214 ? -13.942 -26.034 22.201 1.00 86.50 214 LEU A N 1
ATOM 1759 C CA . LEU A 1 214 ? -13.302 -26.443 20.950 1.00 86.50 214 LEU A CA 1
ATOM 1760 C C . LEU A 1 214 ? -11.929 -27.086 21.214 1.00 86.50 214 LEU A C 1
ATOM 1762 O O . LEU A 1 214 ? -11.607 -28.134 20.646 1.00 86.50 214 LEU A O 1
ATOM 1766 N N . LEU A 1 215 ? -11.142 -26.503 22.124 1.00 89.19 215 LEU A N 1
ATOM 1767 C CA . LEU A 1 215 ? -9.864 -27.048 22.588 1.00 89.19 215 LEU A CA 1
ATOM 1768 C C . LEU A 1 215 ? -10.032 -28.426 23.228 1.00 89.19 215 LEU A C 1
ATOM 1770 O O . LEU A 1 215 ? -9.290 -29.345 22.880 1.00 89.19 215 LEU A O 1
ATOM 1774 N N . ARG A 1 216 ? -11.024 -28.605 24.110 1.00 90.88 216 ARG A N 1
ATOM 1775 C CA . ARG A 1 216 ? -11.352 -29.905 24.722 1.00 90.88 216 ARG A CA 1
ATOM 1776 C C . ARG A 1 216 ? -11.729 -30.942 23.671 1.00 90.88 216 ARG A C 1
ATOM 1778 O O . ARG A 1 216 ? -11.273 -32.082 23.748 1.00 90.88 216 ARG A O 1
ATOM 1785 N N . THR A 1 217 ? -12.531 -30.554 22.683 1.00 90.25 217 THR A N 1
ATOM 1786 C CA . THR A 1 217 ? -12.936 -31.436 21.580 1.00 90.25 217 THR A CA 1
ATOM 1787 C C . THR A 1 217 ? -11.724 -31.870 20.761 1.00 90.25 217 THR A C 1
ATOM 1789 O O . THR A 1 217 ? -11.534 -33.060 20.510 1.00 90.25 217 THR A O 1
ATOM 1792 N N . ARG A 1 218 ? -10.846 -30.924 20.410 1.00 91.00 218 ARG A N 1
ATOM 1793 C CA . ARG A 1 218 ? -9.593 -31.213 19.706 1.00 91.00 218 ARG A CA 1
ATOM 1794 C C . ARG A 1 218 ? -8.684 -32.130 20.523 1.00 91.00 218 ARG A C 1
ATOM 1796 O O . ARG A 1 218 ? -8.161 -33.089 19.974 1.00 91.00 218 ARG A O 1
ATOM 1803 N N . PHE A 1 219 ? -8.535 -31.866 21.818 1.00 91.00 219 PHE A N 1
ATOM 1804 C CA . PHE A 1 219 ? -7.694 -32.651 22.719 1.00 91.00 219 PHE A CA 1
ATOM 1805 C C . PHE A 1 219 ? -8.142 -34.116 22.796 1.00 91.00 219 PHE A C 1
ATOM 1807 O O . PHE A 1 219 ? -7.322 -35.023 22.672 1.00 91.00 219 PHE A O 1
ATOM 1814 N N . ARG A 1 220 ? -9.453 -34.362 22.931 1.00 92.12 220 ARG A N 1
ATOM 1815 C CA . ARG A 1 220 ? -10.016 -35.724 22.979 1.00 92.12 220 ARG A CA 1
ATOM 1816 C C . ARG A 1 220 ? -9.781 -36.516 21.691 1.00 92.12 220 ARG A C 1
ATOM 1818 O O . ARG A 1 220 ? -9.622 -37.728 21.762 1.00 92.12 220 ARG A O 1
ATOM 1825 N N . ASN A 1 221 ? -9.747 -35.835 20.547 1.00 91.06 221 ASN A N 1
ATOM 1826 C CA . ASN A 1 221 ? -9.583 -36.457 19.231 1.00 91.06 221 ASN A CA 1
ATOM 1827 C C . ASN A 1 221 ? -8.116 -36.567 18.775 1.00 91.06 221 ASN A C 1
ATOM 1829 O O . ASN A 1 221 ? -7.851 -37.175 17.740 1.00 91.06 221 ASN A O 1
ATOM 1833 N N . ALA A 1 222 ? -7.177 -35.964 19.504 1.00 88.62 222 ALA A N 1
ATOM 1834 C CA . ALA A 1 222 ? -5.761 -35.936 19.157 1.00 88.62 222 ALA A CA 1
ATOM 1835 C C . ALA A 1 222 ? -5.020 -37.197 19.639 1.00 88.62 222 ALA A C 1
ATOM 1837 O O . ALA A 1 222 ? -5.432 -37.852 20.600 1.00 88.62 222 ALA A O 1
ATOM 1838 N N . ALA A 1 223 ? -3.900 -37.532 18.995 1.00 91.81 223 ALA A N 1
ATOM 1839 C CA . ALA A 1 223 ? -3.045 -38.632 19.442 1.00 91.81 223 ALA A CA 1
ATOM 1840 C C . ALA A 1 223 ? -2.330 -38.290 20.765 1.00 91.81 223 ALA A C 1
ATOM 1842 O O . ALA A 1 223 ? -2.175 -37.122 21.118 1.00 91.81 223 ALA A O 1
ATOM 1843 N N . ARG A 1 224 ? -1.827 -39.298 21.495 1.00 89.62 224 ARG A N 1
ATOM 1844 C CA . ARG A 1 224 ? -1.236 -39.089 22.834 1.00 89.62 224 ARG A CA 1
ATOM 1845 C C . ARG A 1 224 ? -0.073 -38.086 22.845 1.00 89.62 224 ARG A C 1
ATOM 1847 O O . ARG A 1 224 ? 0.010 -37.266 23.749 1.00 89.62 224 ARG A O 1
ATOM 1854 N N . TYR A 1 225 ? 0.783 -38.108 21.821 1.00 87.62 225 TYR A N 1
ATOM 1855 C CA . TYR A 1 225 ? 1.893 -37.152 21.709 1.00 87.62 225 TYR A CA 1
ATOM 1856 C C . TYR A 1 225 ? 1.401 -35.714 21.454 1.00 87.62 225 TYR A C 1
ATOM 1858 O O . TYR A 1 225 ? 1.979 -34.760 21.966 1.00 87.62 225 TYR A O 1
ATOM 1866 N N . GLU A 1 226 ? 0.311 -35.547 20.701 1.00 83.25 226 GLU A N 1
ATOM 1867 C CA . GLU A 1 226 ? -0.295 -34.237 20.431 1.00 83.25 226 GLU A CA 1
ATOM 1868 C C . GLU A 1 226 ? -0.994 -33.696 21.677 1.00 83.25 226 GLU A C 1
ATOM 1870 O O . GLU A 1 226 ? -0.919 -32.504 21.954 1.00 83.25 226 GLU A O 1
ATOM 1875 N N . GLN A 1 227 ? -1.632 -34.571 22.459 1.00 88.56 227 GLN A N 1
ATOM 1876 C CA . GLN A 1 227 ? -2.196 -34.226 23.764 1.00 88.56 227 GLN A CA 1
ATOM 1877 C C . GLN A 1 227 ? -1.110 -33.700 24.714 1.00 88.56 227 GLN A C 1
ATOM 1879 O O . GLN A 1 227 ? -1.284 -32.643 25.323 1.00 88.56 227 GLN A O 1
ATOM 1884 N N . GLU A 1 228 ? 0.022 -34.400 24.808 1.00 87.50 228 GLU A N 1
ATOM 1885 C CA . GLU A 1 228 ? 1.170 -33.989 25.626 1.00 87.50 228 GLU A CA 1
ATOM 1886 C C . GLU A 1 228 ? 1.709 -32.608 25.183 1.00 87.50 228 GLU A C 1
ATOM 1888 O O . GLU A 1 228 ? 1.914 -31.724 26.020 1.00 87.50 228 GLU A O 1
ATOM 1893 N N . GLU A 1 229 ? 1.839 -32.362 23.873 1.00 86.69 229 GLU A N 1
ATOM 1894 C CA . GLU A 1 229 ? 2.264 -31.059 23.337 1.00 86.69 229 GLU A CA 1
ATOM 1895 C C . GLU A 1 229 ? 1.238 -29.940 23.605 1.00 86.69 229 GLU A C 1
ATOM 1897 O O . GLU A 1 229 ? 1.605 -28.825 23.986 1.00 86.69 229 GLU A O 1
ATOM 1902 N N . MET A 1 230 ? -0.057 -30.224 23.441 1.00 87.81 230 MET A N 1
ATOM 1903 C CA . MET A 1 230 ? -1.135 -29.265 23.700 1.00 87.81 230 MET A CA 1
ATOM 1904 C C . MET A 1 230 ? -1.161 -28.822 25.165 1.00 87.81 230 MET A C 1
ATOM 1906 O O . MET A 1 230 ? -1.285 -27.627 25.433 1.00 87.81 230 MET A O 1
ATOM 1910 N N . VAL A 1 231 ? -1.011 -29.757 26.110 1.00 90.12 231 VAL A N 1
ATOM 1911 C CA . VAL A 1 231 ? -0.952 -29.442 27.549 1.00 90.12 231 VAL A CA 1
ATOM 1912 C C . VAL A 1 231 ? 0.265 -28.585 27.868 1.00 90.12 231 VAL A C 1
ATOM 1914 O O . VAL A 1 231 ? 0.125 -27.604 28.595 1.00 90.12 231 VAL A O 1
ATOM 1917 N N . SER A 1 232 ? 1.430 -28.895 27.290 1.00 85.50 232 SER A N 1
ATOM 1918 C CA . SER A 1 232 ? 2.634 -28.075 27.467 1.00 85.50 232 SER A CA 1
ATOM 1919 C C . SER A 1 232 ? 2.390 -26.631 27.025 1.00 85.50 232 SER A C 1
ATOM 1921 O O . SER A 1 232 ? 2.614 -25.707 27.800 1.00 85.50 232 SER A O 1
ATOM 1923 N N . ARG A 1 233 ? 1.851 -26.429 25.815 1.00 83.88 233 ARG A N 1
ATOM 1924 C CA . ARG A 1 233 ? 1.588 -25.087 25.270 1.00 83.88 233 ARG A CA 1
ATOM 1925 C C . ARG A 1 233 ? 0.530 -24.314 26.060 1.00 83.88 233 ARG A C 1
ATOM 1927 O O . ARG A 1 233 ? 0.654 -23.103 26.214 1.00 83.88 233 ARG A O 1
ATOM 1934 N N . LEU A 1 234 ? -0.516 -24.986 26.546 1.00 87.44 234 LEU A N 1
ATOM 1935 C CA . LEU A 1 234 ? -1.534 -24.360 27.397 1.00 87.44 234 LEU A CA 1
ATOM 1936 C C . LEU A 1 234 ? -0.965 -23.976 28.763 1.00 87.44 234 LEU A C 1
ATOM 1938 O O . LEU A 1 234 ? -1.279 -22.904 29.270 1.00 87.44 234 LEU A O 1
ATOM 1942 N N . SER A 1 235 ? -0.111 -24.826 29.336 1.00 85.75 235 SER A N 1
ATOM 1943 C CA . SER A 1 235 ? 0.596 -24.510 30.574 1.00 85.75 235 SER A CA 1
ATOM 1944 C C . SER A 1 235 ? 1.470 -23.273 30.380 1.00 85.75 235 SER A C 1
ATOM 1946 O O . SER A 1 235 ? 1.373 -22.338 31.170 1.00 85.75 235 SER A O 1
ATOM 1948 N N . ASP A 1 236 ? 2.220 -23.193 29.280 1.00 83.00 236 ASP A N 1
ATOM 1949 C CA . ASP A 1 236 ? 3.000 -22.000 28.953 1.00 83.00 236 ASP A CA 1
ATOM 1950 C C . ASP A 1 236 ? 2.108 -20.759 28.811 1.00 83.00 236 ASP A C 1
ATOM 1952 O O . ASP A 1 236 ? 2.449 -19.705 29.329 1.00 83.00 236 ASP A O 1
ATOM 1956 N N . LEU A 1 237 ? 0.938 -20.867 28.175 1.00 81.38 237 LEU A N 1
ATOM 1957 C CA . LEU A 1 237 ? 0.012 -19.741 28.008 1.00 81.38 237 LEU A CA 1
ATOM 1958 C C . LEU A 1 237 ? -0.564 -19.225 29.342 1.00 81.38 237 LEU A C 1
ATOM 1960 O O . LEU A 1 237 ? -0.745 -18.022 29.499 1.00 81.38 237 LEU A O 1
ATOM 1964 N N . VAL A 1 238 ? -0.857 -20.121 30.292 1.00 83.31 238 VAL A N 1
ATOM 1965 C CA . VAL A 1 238 ? -1.409 -19.774 31.618 1.00 83.31 238 VAL A CA 1
ATOM 1966 C C . VAL A 1 238 ? -0.339 -19.189 32.539 1.00 83.31 238 VAL A C 1
ATOM 1968 O O . VAL A 1 238 ? -0.623 -18.289 33.327 1.00 83.31 238 VAL A O 1
ATOM 1971 N N . HIS A 1 239 ? 0.889 -19.701 32.451 1.00 80.94 239 HIS A N 1
ATOM 1972 C CA . HIS A 1 239 ? 1.982 -19.317 33.344 1.00 80.94 239 HIS A CA 1
ATOM 1973 C C . HIS A 1 239 ? 2.881 -18.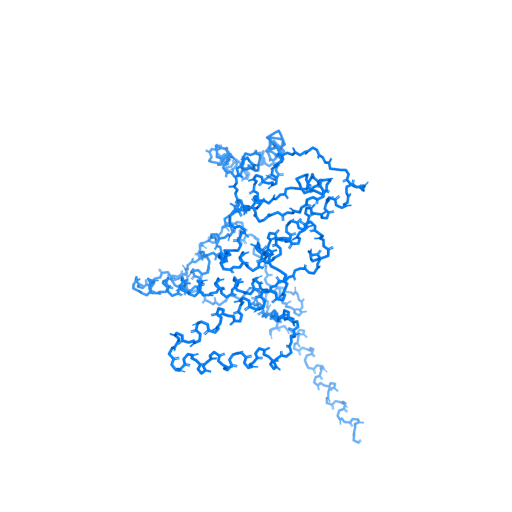215 32.763 1.00 80.94 239 HIS A C 1
ATOM 1975 O O . HIS A 1 239 ? 3.674 -17.627 33.501 1.00 80.94 239 HIS A O 1
ATOM 1981 N N . SER A 1 240 ? 2.775 -17.911 31.466 1.00 71.25 240 SER A N 1
ATOM 1982 C CA . SER A 1 240 ? 3.511 -16.814 30.841 1.00 71.25 240 SER A CA 1
ATOM 1983 C C . SER A 1 240 ? 2.764 -15.491 31.035 1.00 71.25 240 SER A C 1
ATOM 1985 O O . SER A 1 240 ? 1.589 -15.387 30.675 1.00 71.25 240 SER A O 1
ATOM 1987 N N 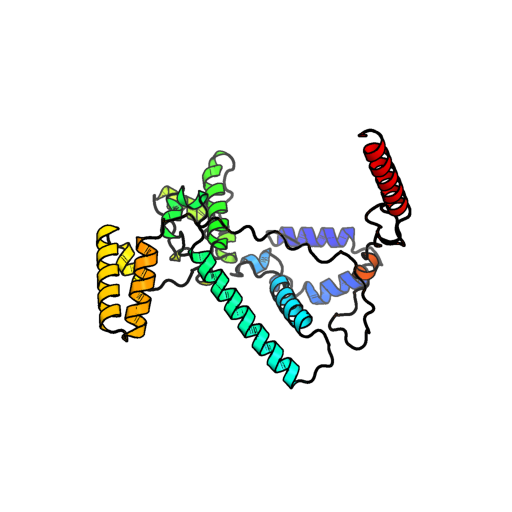. PRO A 1 241 ? 3.408 -14.448 31.588 1.00 61.09 241 PRO A N 1
ATOM 1988 C CA . PRO A 1 241 ? 2.803 -13.126 31.636 1.00 61.09 241 PRO A CA 1
ATOM 1989 C C . PRO A 1 241 ? 2.548 -12.628 30.208 1.00 61.09 241 PRO A C 1
ATOM 1991 O O . PRO A 1 241 ? 3.394 -12.789 29.327 1.00 61.09 241 PRO A O 1
ATOM 1994 N N . LEU A 1 242 ? 1.401 -11.982 29.979 1.00 53.81 242 LEU A N 1
ATOM 1995 C CA . LEU A 1 242 ? 1.112 -11.268 28.733 1.00 53.81 242 LEU A CA 1
ATOM 1996 C C . LEU A 1 242 ? 2.070 -10.073 28.607 1.00 53.81 242 LEU A C 1
ATOM 1998 O O . LEU A 1 242 ? 1.737 -8.945 28.964 1.00 53.81 242 LEU A O 1
ATOM 2002 N N . VAL A 1 243 ? 3.293 -10.319 28.144 1.00 53.47 243 VAL A N 1
ATOM 2003 C CA . VAL A 1 243 ? 4.258 -9.261 27.853 1.00 53.47 243 VAL A CA 1
ATOM 2004 C C . VAL A 1 243 ? 3.875 -8.654 26.501 1.00 53.47 243 VAL A C 1
ATOM 2006 O O . VAL A 1 243 ? 3.747 -9.396 25.522 1.00 53.47 243 VAL A O 1
ATOM 2009 N N . PRO A 1 244 ? 3.690 -7.325 26.402 1.00 46.31 244 PRO A N 1
ATOM 2010 C CA . PRO A 1 244 ? 3.564 -6.657 25.116 1.00 46.31 244 PRO A CA 1
ATOM 2011 C C . PRO A 1 244 ? 4.733 -7.069 24.223 1.00 46.31 244 PRO A C 1
ATOM 2013 O O . PRO A 1 244 ? 5.889 -6.973 24.632 1.00 46.31 244 PRO A O 1
ATOM 2016 N N . ILE A 1 245 ? 4.442 -7.546 23.012 1.00 42.22 245 ILE A N 1
ATOM 2017 C CA . ILE A 1 245 ? 5.476 -7.861 22.026 1.00 42.22 245 ILE A CA 1
ATOM 2018 C C . ILE A 1 245 ? 6.138 -6.535 21.650 1.00 42.22 245 ILE A C 1
ATOM 2020 O O . ILE A 1 245 ? 5.672 -5.824 20.758 1.00 42.22 245 ILE A O 1
ATOM 2024 N N . GLU A 1 246 ? 7.211 -6.170 22.348 1.00 39.53 246 GLU A N 1
ATOM 2025 C CA . GLU A 1 246 ? 8.070 -5.089 21.899 1.00 39.53 246 GLU A CA 1
ATOM 2026 C C . GLU A 1 246 ? 8.640 -5.509 20.542 1.00 39.53 246 GLU A C 1
ATOM 2028 O O . GLU A 1 246 ? 9.222 -6.595 20.419 1.00 39.53 246 GLU A O 1
ATOM 2033 N N . PRO A 1 247 ? 8.454 -4.698 19.486 1.00 39.28 247 PRO A N 1
ATOM 2034 C CA . PRO A 1 247 ? 9.010 -5.026 18.191 1.00 39.28 247 PRO A CA 1
ATOM 2035 C C . PRO A 1 247 ? 10.521 -5.129 18.360 1.00 39.28 247 PRO A C 1
ATOM 2037 O O . PRO A 1 247 ? 11.183 -4.142 18.683 1.00 39.28 247 PRO A O 1
ATOM 2040 N N . GLN A 1 248 ? 11.068 -6.329 18.140 1.00 38.84 248 GLN A N 1
ATOM 2041 C CA . GLN A 1 248 ? 12.509 -6.516 18.089 1.00 38.84 248 GLN A CA 1
ATOM 2042 C C . GLN A 1 248 ? 13.059 -5.540 17.051 1.00 38.84 248 GLN A C 1
ATOM 2044 O O . GLN A 1 248 ? 12.866 -5.695 15.841 1.00 38.84 248 GLN A O 1
ATOM 2049 N N . ASN A 1 249 ? 13.723 -4.493 17.542 1.00 40.84 249 ASN A N 1
ATOM 2050 C CA . ASN A 1 249 ? 14.513 -3.602 16.722 1.00 40.84 249 ASN A CA 1
ATOM 2051 C C . ASN A 1 249 ? 15.639 -4.454 16.150 1.00 40.84 249 ASN A C 1
ATOM 2053 O O . ASN A 1 249 ? 16.682 -4.631 16.775 1.00 40.84 249 ASN A O 1
ATOM 2057 N N . ASN A 1 250 ? 15.413 -5.000 14.956 1.00 41.84 250 ASN A N 1
ATOM 2058 C CA . ASN A 1 250 ? 16.462 -5.575 14.138 1.00 41.84 250 ASN A CA 1
ATOM 2059 C C . ASN A 1 250 ? 17.481 -4.462 13.916 1.00 41.84 250 ASN A C 1
ATOM 2061 O O . ASN A 1 250 ? 17.301 -3.599 13.050 1.00 41.84 250 ASN A O 1
ATOM 2065 N N . ALA A 1 251 ? 18.515 -4.444 14.759 1.00 41.62 251 ALA A N 1
ATOM 2066 C CA . ALA A 1 251 ? 19.626 -3.526 14.655 1.00 41.62 251 ALA A CA 1
ATOM 2067 C C . ALA A 1 251 ? 20.071 -3.541 13.195 1.00 41.62 251 ALA A C 1
ATOM 2069 O O . ALA A 1 251 ? 20.370 -4.602 12.640 1.00 41.62 251 ALA A O 1
ATOM 2070 N N . ARG A 1 252 ? 20.019 -2.371 12.547 1.00 44.47 252 ARG A N 1
ATOM 2071 C CA . ARG A 1 252 ? 20.361 -2.216 11.132 1.00 44.47 252 ARG A CA 1
ATOM 2072 C C . ARG A 1 252 ? 21.692 -2.921 10.892 1.00 44.47 252 ARG A C 1
ATOM 2074 O O . ARG A 1 252 ? 22.730 -2.449 11.355 1.00 44.47 252 ARG A O 1
ATOM 2081 N N . SER A 1 253 ? 21.677 -4.040 10.169 1.00 38.97 253 SER A N 1
ATOM 2082 C CA . SER A 1 253 ? 22.914 -4.682 9.739 1.00 38.97 253 SER A CA 1
ATOM 2083 C C . SER A 1 253 ? 23.689 -3.636 8.945 1.00 38.97 253 SER A C 1
ATOM 2085 O O . SER A 1 253 ? 23.145 -3.103 7.971 1.00 38.97 253 SER A O 1
ATOM 2087 N N . ARG A 1 254 ? 24.913 -3.296 9.373 1.00 40.16 254 ARG A N 1
ATOM 2088 C CA . ARG A 1 254 ? 25.781 -2.363 8.642 1.00 40.16 254 ARG A CA 1
ATOM 2089 C C . ARG A 1 254 ? 25.800 -2.789 7.177 1.00 40.16 254 ARG A C 1
ATOM 2091 O O . ARG A 1 254 ? 26.264 -3.878 6.844 1.00 40.16 254 ARG A O 1
ATOM 2098 N N . GLY A 1 255 ? 25.222 -1.948 6.322 1.00 44.41 255 GLY A N 1
ATOM 2099 C CA . GLY A 1 255 ? 25.187 -2.190 4.891 1.00 44.41 255 GLY A CA 1
ATOM 2100 C C . GLY A 1 255 ? 26.601 -2.364 4.340 1.00 44.41 255 GLY A C 1
ATOM 2101 O O . GLY A 1 255 ? 27.588 -1.905 4.918 1.00 44.41 255 GLY A O 1
ATOM 2102 N N . ARG A 1 256 ? 26.699 -3.041 3.197 1.00 45.47 256 ARG A N 1
ATOM 2103 C CA . ARG A 1 256 ? 27.958 -3.196 2.465 1.00 45.47 256 ARG A CA 1
ATOM 2104 C C . ARG A 1 256 ? 28.557 -1.810 2.160 1.00 45.47 256 ARG A C 1
ATOM 2106 O O . ARG A 1 256 ? 27.809 -0.960 1.677 1.00 45.47 256 ARG A O 1
ATOM 2113 N N . PRO A 1 257 ? 29.874 -1.593 2.346 1.00 48.62 257 PRO A N 1
ATOM 2114 C CA . PRO A 1 257 ? 30.512 -0.323 2.019 1.00 48.62 257 PRO A CA 1
ATOM 2115 C C . PRO A 1 257 ? 30.227 0.080 0.571 1.00 48.62 257 PRO A C 1
ATOM 2117 O O . PRO A 1 257 ? 30.403 -0.719 -0.364 1.00 48.62 257 PRO A O 1
ATOM 2120 N N . THR A 1 258 ? 29.787 1.321 0.398 1.00 45.44 258 THR A N 1
ATOM 2121 C CA . THR A 1 258 ? 29.531 1.953 -0.893 1.00 45.44 258 THR A CA 1
ATOM 2122 C C . THR A 1 258 ? 30.812 1.909 -1.734 1.00 45.44 258 THR A C 1
ATOM 2124 O O . THR A 1 258 ? 31.871 2.356 -1.299 1.00 45.44 258 THR A O 1
ATOM 2127 N N . GLY A 1 259 ? 30.746 1.324 -2.937 1.00 47.44 259 GLY A N 1
ATOM 2128 C CA . GLY A 1 259 ? 31.868 1.328 -3.889 1.00 47.44 259 GLY A CA 1
ATOM 2129 C C . GLY A 1 259 ? 32.870 0.165 -3.810 1.00 47.44 259 GLY A C 1
ATOM 2130 O O . GLY A 1 259 ? 33.962 0.281 -4.358 1.00 47.44 259 GLY A O 1
ATOM 2131 N N . SER A 1 260 ? 32.545 -0.972 -3.180 1.00 48.72 260 SER A N 1
ATOM 2132 C CA . SER A 1 260 ? 33.431 -2.156 -3.224 1.00 48.72 260 SER A CA 1
ATOM 2133 C C . SER A 1 260 ? 33.475 -2.821 -4.615 1.00 48.72 260 SER A C 1
ATOM 2135 O O . SER A 1 260 ? 32.635 -3.656 -4.970 1.00 48.72 260 SER A O 1
ATOM 2137 N N . THR A 1 261 ? 34.498 -2.479 -5.397 1.00 52.09 261 THR A N 1
ATOM 2138 C CA . THR A 1 261 ? 34.882 -3.138 -6.653 1.00 52.09 261 THR A CA 1
ATOM 2139 C C . THR A 1 261 ? 35.829 -4.303 -6.364 1.00 52.09 261 THR A C 1
ATOM 2141 O O . THR A 1 261 ? 37.040 -4.197 -6.533 1.00 52.09 261 THR A O 1
ATOM 2144 N N . ALA A 1 262 ? 35.300 -5.441 -5.908 1.00 46.03 262 ALA A N 1
ATOM 2145 C CA . ALA A 1 262 ? 36.055 -6.686 -6.073 1.00 46.03 262 ALA A CA 1
ATOM 2146 C C . ALA A 1 262 ? 36.270 -6.909 -7.582 1.00 46.03 262 ALA A C 1
ATOM 2148 O O . ALA A 1 262 ? 35.339 -6.649 -8.347 1.00 46.03 262 ALA A O 1
ATOM 2149 N N . ARG A 1 263 ? 37.469 -7.344 -8.001 1.00 45.19 263 ARG A N 1
ATOM 2150 C CA . ARG A 1 263 ? 37.785 -7.697 -9.398 1.00 45.19 263 ARG A CA 1
ATOM 2151 C C . ARG A 1 263 ? 36.712 -8.660 -9.914 1.00 45.19 263 ARG A C 1
ATOM 2153 O O . ARG A 1 263 ? 36.576 -9.764 -9.395 1.00 45.19 263 ARG A O 1
ATOM 2160 N N . ARG A 1 264 ? 35.897 -8.212 -10.869 1.00 49.56 264 ARG A N 1
ATOM 2161 C CA . ARG A 1 264 ? 34.838 -9.018 -11.484 1.00 49.56 264 ARG A CA 1
ATOM 2162 C C . ARG A 1 264 ? 35.331 -9.468 -12.843 1.00 49.56 264 ARG A C 1
ATOM 2164 O O . ARG A 1 264 ? 35.736 -8.634 -13.640 1.00 49.56 264 ARG A O 1
ATOM 2171 N N . ASN A 1 265 ? 35.285 -10.772 -13.078 1.00 47.69 265 ASN A N 1
ATOM 2172 C CA . ASN A 1 265 ? 35.429 -11.322 -14.416 1.00 47.69 265 ASN A CA 1
ATOM 2173 C C . ASN A 1 265 ? 34.126 -11.018 -15.170 1.00 47.69 265 ASN A C 1
ATOM 2175 O O . ASN A 1 265 ? 33.074 -11.555 -14.811 1.00 47.69 265 ASN A O 1
ATOM 2179 N N . ASP A 1 266 ? 34.182 -10.124 -16.159 1.00 55.00 266 ASP A N 1
ATOM 2180 C CA . ASP A 1 266 ? 33.008 -9.665 -16.922 1.00 55.00 266 ASP A CA 1
ATOM 2181 C C . ASP A 1 266 ? 32.291 -10.808 -17.661 1.00 55.00 266 ASP A C 1
ATOM 2183 O O . ASP A 1 266 ? 31.084 -10.757 -17.879 1.00 55.00 266 ASP A O 1
ATOM 2187 N N . THR A 1 267 ? 32.999 -11.905 -17.934 1.00 54.78 267 THR A N 1
ATOM 2188 C CA . THR A 1 267 ? 32.505 -13.100 -18.636 1.00 54.78 267 THR A CA 1
ATOM 2189 C C . THR A 1 267 ? 31.424 -13.901 -17.902 1.00 54.78 267 THR A C 1
ATOM 2191 O O . THR A 1 267 ? 30.823 -14.785 -18.503 1.00 54.78 267 THR A O 1
ATOM 2194 N N . SER A 1 268 ? 31.140 -13.616 -16.625 1.00 52.81 268 SER A N 1
ATOM 2195 C CA . SER A 1 268 ? 30.113 -14.330 -15.835 1.00 52.81 268 SER A CA 1
ATOM 2196 C C . SER A 1 268 ? 29.102 -13.406 -15.146 1.00 52.81 268 SER A C 1
ATOM 2198 O O . SER A 1 268 ? 28.309 -13.848 -14.311 1.00 52.81 268 SER A O 1
ATOM 2200 N N . SER A 1 269 ? 29.124 -12.108 -15.470 1.00 59.19 269 SER A N 1
ATOM 2201 C CA . SER A 1 269 ? 28.257 -11.112 -14.841 1.00 59.19 269 SER A CA 1
ATOM 2202 C C . SER A 1 269 ? 26.797 -11.287 -15.267 1.00 59.19 269 SER A C 1
ATOM 2204 O O . SER A 1 269 ? 26.471 -11.409 -16.442 1.00 59.19 269 SER A O 1
ATOM 2206 N N . ASN A 1 270 ? 25.886 -11.226 -14.297 1.00 56.72 270 ASN A N 1
ATOM 2207 C CA . ASN A 1 270 ? 24.437 -11.173 -14.521 1.00 56.72 270 ASN A CA 1
ATOM 2208 C C . ASN A 1 270 ? 23.879 -9.735 -14.548 1.00 56.72 270 ASN A C 1
ATOM 2210 O O . ASN A 1 270 ? 22.656 -9.522 -14.584 1.00 56.72 270 ASN A O 1
ATOM 2214 N N . ARG A 1 271 ? 24.764 -8.734 -14.473 1.00 58.91 271 ARG A N 1
ATOM 2215 C CA . ARG A 1 271 ? 24.401 -7.318 -14.555 1.00 58.91 271 ARG A CA 1
ATOM 2216 C C . ARG A 1 271 ? 24.326 -6.893 -16.013 1.00 58.91 271 ARG A C 1
ATOM 2218 O O . ARG A 1 271 ? 25.147 -7.309 -16.818 1.00 58.91 271 ARG A O 1
ATOM 2225 N N . ARG A 1 272 ? 23.349 -6.041 -16.326 1.00 62.94 272 ARG A N 1
ATOM 2226 C CA . ARG A 1 272 ? 23.314 -5.333 -17.609 1.00 62.94 272 ARG A CA 1
ATOM 2227 C C . ARG A 1 272 ? 24.523 -4.393 -17.676 1.00 62.94 272 ARG A C 1
ATOM 2229 O O . ARG A 1 272 ? 24.944 -3.876 -16.637 1.00 62.94 272 ARG A O 1
ATOM 2236 N N . ASN A 1 273 ? 25.036 -4.163 -18.881 1.00 60.69 273 ASN A N 1
ATOM 2237 C CA . ASN A 1 273 ? 25.984 -3.083 -19.130 1.00 60.69 273 ASN A CA 1
ATOM 2238 C C . ASN A 1 273 ? 25.379 -1.757 -18.640 1.00 60.69 273 ASN A C 1
ATOM 2240 O O . ASN A 1 273 ? 24.208 -1.500 -18.945 1.00 60.69 273 ASN A O 1
ATOM 2244 N N . PRO A 1 274 ? 26.121 -0.951 -17.859 1.00 62.25 274 PRO A N 1
ATOM 2245 C CA . PRO A 1 274 ? 25.605 0.321 -17.383 1.00 62.25 274 PRO A CA 1
ATOM 2246 C C . PRO A 1 274 ? 25.243 1.236 -18.556 1.00 62.25 274 PRO A C 1
ATOM 2248 O O . PRO A 1 274 ? 25.884 1.196 -19.607 1.00 62.25 274 PRO A O 1
ATOM 2251 N N . SER A 1 275 ? 24.210 2.057 -18.387 1.00 59.34 275 SER A N 1
ATOM 2252 C CA . SER A 1 275 ? 23.851 3.053 -19.403 1.00 59.34 275 SER A CA 1
ATOM 2253 C C . SER A 1 275 ? 24.829 4.239 -19.393 1.00 59.34 275 SER A C 1
ATOM 2255 O O . SER A 1 275 ? 25.531 4.473 -18.409 1.00 59.34 275 SER A O 1
ATOM 2257 N N . GLY A 1 276 ? 24.873 5.030 -20.473 1.00 53.38 276 GLY A N 1
ATOM 2258 C CA . GLY A 1 276 ? 25.762 6.201 -20.563 1.00 53.38 276 GLY A CA 1
ATOM 2259 C C . GLY A 1 276 ? 25.546 7.236 -19.447 1.00 53.38 276 GLY A C 1
ATOM 2260 O O . GLY A 1 276 ? 26.500 7.857 -18.986 1.00 53.38 276 GLY A O 1
ATOM 2261 N N . PHE A 1 277 ? 24.314 7.362 -18.949 1.00 55.97 277 PHE A N 1
ATOM 2262 C CA . PHE A 1 277 ? 23.978 8.212 -17.805 1.00 55.97 277 PHE A CA 1
ATOM 2263 C C . PHE A 1 277 ? 24.547 7.663 -16.487 1.00 55.97 277 PHE A C 1
ATOM 2265 O O . PHE A 1 277 ? 25.174 8.393 -15.725 1.00 55.97 277 PHE A O 1
ATOM 2272 N N . GLU A 1 278 ? 24.441 6.351 -16.263 1.00 54.59 278 GLU A N 1
ATOM 2273 C CA . GLU A 1 278 ? 25.008 5.692 -15.079 1.00 54.59 278 GLU A CA 1
ATOM 2274 C C . GLU A 1 278 ? 26.540 5.758 -15.045 1.00 54.59 278 GLU A C 1
ATOM 2276 O O . GLU A 1 278 ? 27.139 5.709 -13.972 1.00 54.59 278 GLU A O 1
ATOM 2281 N N . HIS A 1 279 ? 27.195 5.866 -16.205 1.00 62.81 279 HIS A N 1
ATOM 2282 C CA . HIS A 1 279 ? 28.630 6.134 -16.280 1.00 62.81 279 HIS A CA 1
ATOM 2283 C C . HIS A 1 279 ? 28.977 7.564 -15.850 1.00 62.81 279 HIS A C 1
ATOM 2285 O O . HIS A 1 279 ? 29.954 7.741 -15.123 1.00 62.81 279 HIS A O 1
ATOM 2291 N N . ALA A 1 280 ? 28.175 8.555 -16.247 1.00 60.88 280 ALA A N 1
ATOM 2292 C CA . ALA A 1 280 ? 28.378 9.958 -15.889 1.00 60.88 280 ALA A CA 1
ATOM 2293 C C . ALA A 1 280 ? 28.087 10.246 -14.402 1.00 60.88 280 ALA A C 1
ATOM 2295 O O . ALA A 1 280 ? 28.770 11.060 -13.787 1.00 60.88 280 ALA A O 1
ATOM 2296 N N . GLU A 1 281 ? 27.123 9.545 -13.797 1.00 59.75 281 GLU A N 1
ATOM 2297 C CA . GLU A 1 281 ? 26.754 9.711 -12.383 1.00 59.75 281 GLU A CA 1
ATOM 2298 C C . GLU A 1 281 ? 27.599 8.892 -11.395 1.00 59.75 281 GLU A C 1
ATOM 2300 O O . GLU A 1 281 ? 27.386 8.966 -10.177 1.00 59.75 281 GLU A O 1
ATOM 2305 N N . ARG A 1 282 ? 28.569 8.096 -11.870 1.00 59.53 282 ARG A N 1
ATOM 2306 C CA . ARG A 1 282 ? 29.466 7.350 -10.977 1.00 59.53 282 ARG A CA 1
ATOM 2307 C C . ARG A 1 282 ? 30.290 8.319 -10.138 1.00 59.53 282 ARG A C 1
ATOM 2309 O O . ARG A 1 282 ? 31.351 8.782 -10.543 1.00 59.53 282 ARG A O 1
ATOM 2316 N N . ARG A 1 283 ? 29.821 8.570 -8.916 1.00 60.00 283 ARG A N 1
ATOM 2317 C CA . ARG A 1 283 ? 30.554 9.353 -7.923 1.00 60.00 283 ARG A CA 1
ATOM 2318 C C . ARG A 1 283 ? 31.891 8.681 -7.632 1.00 60.00 283 ARG A C 1
ATOM 2320 O O . ARG A 1 283 ? 31.934 7.525 -7.201 1.00 60.00 283 ARG A O 1
ATOM 2327 N N . THR A 1 284 ? 32.977 9.418 -7.847 1.00 64.56 284 THR A N 1
ATOM 2328 C CA . THR A 1 284 ? 34.324 9.001 -7.460 1.00 64.56 284 THR A CA 1
ATOM 2329 C C . THR A 1 284 ? 34.335 8.705 -5.965 1.00 64.56 284 THR A C 1
ATOM 2331 O O . THR A 1 284 ? 33.886 9.518 -5.156 1.00 64.56 284 THR A O 1
ATOM 2334 N N . ARG A 1 285 ? 34.814 7.518 -5.584 1.00 65.25 285 ARG A N 1
ATOM 2335 C CA . ARG A 1 285 ? 34.920 7.141 -4.173 1.00 65.25 285 ARG A CA 1
ATOM 2336 C C . ARG A 1 285 ? 35.890 8.098 -3.478 1.00 65.25 285 ARG A C 1
ATOM 2338 O O . ARG A 1 285 ? 37.051 8.186 -3.871 1.00 65.25 285 ARG A O 1
ATOM 2345 N N . LEU A 1 286 ? 35.401 8.780 -2.448 1.00 76.38 286 LEU A N 1
ATOM 2346 C CA . LEU A 1 286 ? 36.205 9.619 -1.566 1.00 76.38 286 LEU A CA 1
ATOM 2347 C C . LEU A 1 286 ? 36.648 8.799 -0.351 1.00 76.38 286 LEU A C 1
ATOM 2349 O O . LEU A 1 286 ? 35.910 7.935 0.131 1.00 76.38 286 LEU A O 1
ATOM 2353 N N . CYS A 1 287 ? 37.848 9.071 0.146 1.00 74.88 287 CYS A N 1
ATOM 2354 C CA . CYS A 1 287 ? 38.337 8.514 1.399 1.00 74.88 287 CYS A CA 1
ATOM 2355 C C . CYS A 1 287 ? 37.437 8.957 2.569 1.00 74.88 287 CYS A C 1
ATOM 2357 O O . CYS A 1 287 ? 37.125 10.138 2.694 1.00 74.88 287 CYS A O 1
ATOM 2359 N N . GLU A 1 288 ? 37.027 8.047 3.460 1.00 70.19 288 GLU A N 1
ATOM 2360 C CA . GLU A 1 288 ? 36.115 8.408 4.563 1.00 70.19 288 GLU A CA 1
ATOM 2361 C C . GLU A 1 288 ? 36.788 9.285 5.629 1.00 70.19 288 GLU A C 1
ATOM 2363 O O . GLU A 1 288 ? 36.096 9.988 6.359 1.00 70.19 288 GLU A O 1
ATOM 2368 N N . THR A 1 289 ? 38.125 9.268 5.716 1.00 75.06 289 THR A N 1
ATOM 2369 C CA . THR A 1 289 ? 38.881 10.087 6.676 1.00 75.06 289 THR A CA 1
ATOM 2370 C C . THR A 1 289 ? 39.165 11.487 6.143 1.00 75.06 289 THR A C 1
ATOM 2372 O O . THR A 1 289 ? 38.794 12.457 6.790 1.00 75.06 289 THR A O 1
ATOM 2375 N N . CYS A 1 290 ? 39.791 11.615 4.970 1.00 78.50 290 CYS A N 1
ATOM 2376 C CA . CYS A 1 290 ? 40.222 12.921 4.450 1.00 78.50 290 CYS A CA 1
ATOM 2377 C C . CYS A 1 290 ? 39.324 13.485 3.336 1.00 78.50 290 CYS A C 1
ATOM 2379 O O . CYS A 1 290 ? 39.582 14.578 2.838 1.00 78.50 290 CYS A O 1
ATOM 2381 N N . ARG A 1 291 ? 38.293 12.739 2.910 1.00 78.38 291 ARG A N 1
ATOM 2382 C CA . ARG A 1 291 ? 37.365 13.084 1.815 1.00 78.38 291 ARG A CA 1
ATOM 2383 C C . ARG A 1 291 ? 38.020 13.366 0.458 1.00 78.38 291 ARG A C 1
ATOM 2385 O O . ARG A 1 291 ? 37.354 13.885 -0.430 1.00 78.38 291 ARG A O 1
ATOM 2392 N N . GLN A 1 292 ? 39.278 12.976 0.261 1.00 76.75 292 GLN A N 1
ATOM 2393 C CA . GLN A 1 292 ? 39.970 13.106 -1.024 1.00 76.75 292 GLN A CA 1
ATOM 2394 C C . GLN A 1 292 ? 39.754 11.863 -1.906 1.00 76.75 292 GLN A C 1
ATOM 2396 O O . GLN A 1 292 ? 39.647 10.750 -1.376 1.00 76.75 292 GLN A O 1
ATOM 2401 N N . PRO A 1 293 ? 39.676 12.019 -3.240 1.00 75.06 293 PRO A N 1
ATOM 2402 C CA . PRO A 1 293 ? 39.572 10.899 -4.172 1.00 75.06 293 PRO A CA 1
ATOM 2403 C C . PRO A 1 293 ? 40.899 10.124 -4.294 1.00 75.06 293 PRO A C 1
ATOM 2405 O O . PRO A 1 293 ? 41.958 10.589 -3.877 1.00 75.06 293 PRO A O 1
ATOM 2408 N N . GLY A 1 294 ? 40.852 8.927 -4.886 1.00 73.69 294 GLY A N 1
ATOM 2409 C CA . GLY A 1 294 ? 42.052 8.195 -5.331 1.00 73.69 294 GLY A CA 1
ATOM 2410 C C . GLY A 1 294 ? 42.697 7.235 -4.322 1.00 73.69 294 GLY A C 1
ATOM 2411 O O . GLY A 1 294 ? 43.614 6.514 -4.697 1.00 73.69 294 GLY A O 1
ATOM 2412 N N . HIS A 1 295 ? 42.213 7.159 -3.080 1.00 76.44 295 HIS A N 1
ATOM 2413 C CA . HIS A 1 295 ? 42.681 6.188 -2.081 1.00 76.44 295 HIS A CA 1
ATOM 2414 C C . HIS A 1 295 ? 41.565 5.817 -1.089 1.00 76.44 295 HIS A C 1
ATOM 2416 O O . HIS A 1 295 ? 40.518 6.466 -1.043 1.00 76.44 295 HIS A O 1
ATOM 2422 N N . ASP A 1 296 ? 41.762 4.757 -0.300 1.00 73.56 296 ASP A N 1
ATOM 2423 C CA . ASP A 1 296 ? 40.805 4.332 0.724 1.00 73.56 296 ASP A CA 1
ATOM 2424 C C . ASP A 1 296 ? 41.220 4.746 2.148 1.00 73.56 296 ASP A C 1
ATOM 2426 O O . ASP A 1 296 ? 42.336 5.188 2.414 1.00 73.56 296 ASP A O 1
ATOM 2430 N N . THR A 1 297 ? 40.308 4.562 3.101 1.00 70.56 297 THR A N 1
ATOM 2431 C CA . THR A 1 297 ? 40.518 4.855 4.526 1.00 70.56 297 THR A CA 1
ATOM 2432 C C . THR A 1 297 ? 41.694 4.080 5.145 1.00 70.56 297 THR A C 1
ATOM 2434 O O . THR A 1 297 ? 42.182 4.447 6.211 1.00 70.56 297 THR A O 1
ATOM 2437 N N . ARG A 1 298 ? 42.159 2.980 4.538 1.00 68.00 298 ARG A N 1
ATOM 2438 C CA . ARG A 1 298 ? 43.292 2.185 5.045 1.00 68.00 298 ARG A CA 1
ATOM 2439 C C . ARG A 1 298 ? 44.629 2.752 4.583 1.00 68.00 298 ARG A C 1
ATOM 2441 O O . ARG A 1 298 ? 45.595 2.661 5.325 1.00 68.00 298 ARG A O 1
ATOM 2448 N N . GLN A 1 299 ? 44.653 3.368 3.409 1.00 71.88 299 GLN A N 1
ATOM 2449 C CA . GLN A 1 299 ? 45.826 4.012 2.817 1.00 71.88 299 GLN A CA 1
ATOM 2450 C C . GLN A 1 299 ? 45.862 5.528 3.076 1.00 71.88 299 GLN A C 1
ATOM 2452 O O . GLN A 1 299 ? 46.680 6.245 2.508 1.00 71.88 299 GLN A O 1
ATOM 2457 N N . CYS A 1 300 ? 44.968 6.036 3.929 1.00 76.62 300 CYS A N 1
ATOM 2458 C CA . CYS A 1 300 ? 44.887 7.455 4.244 1.00 76.62 300 CYS A CA 1
ATOM 2459 C C . CYS A 1 300 ? 45.995 7.881 5.215 1.00 76.62 300 CYS A C 1
ATOM 2461 O O . CYS A 1 300 ? 45.990 7.487 6.385 1.00 76.62 300 CYS A O 1
ATOM 2463 N N . SER A 1 301 ? 46.889 8.758 4.757 1.00 77.06 301 SER A N 1
ATOM 2464 C CA . SER A 1 301 ? 47.982 9.330 5.554 1.00 77.06 301 SER A CA 1
ATOM 2465 C C . SER A 1 301 ? 47.493 10.007 6.840 1.00 77.06 301 SER A C 1
ATOM 2467 O O . SER A 1 301 ? 48.065 9.789 7.904 1.00 77.06 301 SER A O 1
ATOM 2469 N N . GLN A 1 302 ? 46.375 10.741 6.786 1.00 75.50 302 GLN A N 1
ATOM 2470 C CA . GLN A 1 302 ? 45.790 11.401 7.963 1.00 75.50 302 GLN A CA 1
ATOM 2471 C C . GLN A 1 302 ? 45.337 10.405 9.036 1.00 75.50 302 GLN A C 1
ATOM 2473 O O . GLN A 1 302 ? 45.476 10.666 10.231 1.00 75.50 302 GLN A O 1
ATOM 2478 N N . ARG A 1 303 ? 44.834 9.232 8.629 1.00 75.44 303 ARG A N 1
ATOM 2479 C CA . ARG A 1 303 ? 44.444 8.186 9.577 1.00 75.44 303 ARG A CA 1
ATOM 2480 C C . ARG A 1 303 ? 45.668 7.571 10.248 1.00 75.44 303 ARG A C 1
ATOM 2482 O O . ARG A 1 303 ? 45.656 7.404 11.464 1.00 75.44 303 ARG A O 1
ATOM 2489 N N . VAL A 1 304 ? 46.719 7.289 9.479 1.00 71.38 304 VAL A N 1
ATOM 2490 C CA . VAL A 1 304 ? 47.987 6.753 10.000 1.00 71.38 304 VAL A CA 1
ATOM 2491 C C . VAL A 1 304 ? 48.606 7.723 11.015 1.00 71.38 304 VAL A C 1
ATOM 2493 O O . VAL A 1 304 ? 48.980 7.305 12.108 1.00 71.38 304 VAL A O 1
ATOM 2496 N N . MET A 1 305 ? 48.598 9.029 10.728 1.00 69.12 305 MET A N 1
ATOM 2497 C CA . MET A 1 305 ? 49.080 10.053 11.665 1.00 69.12 305 MET A CA 1
ATOM 2498 C C . MET A 1 305 ? 48.220 10.157 12.934 1.00 69.12 305 MET A C 1
ATOM 2500 O O . MET A 1 305 ? 48.762 10.264 14.030 1.00 69.12 305 MET A O 1
ATOM 2504 N N . SER A 1 306 ? 46.889 10.069 12.812 1.00 65.81 306 SER A N 1
ATOM 2505 C CA . SER A 1 306 ? 45.971 10.103 13.966 1.00 65.81 306 SER A CA 1
ATOM 2506 C C . SER A 1 306 ? 46.075 8.875 14.881 1.00 65.81 306 SER A C 1
ATOM 2508 O O . SER A 1 306 ? 45.767 8.949 16.070 1.00 65.81 306 SER A O 1
ATOM 2510 N N . GLN A 1 307 ? 46.491 7.729 14.333 1.00 65.94 307 GLN A N 1
ATOM 2511 C CA . GLN A 1 307 ? 46.746 6.522 15.115 1.00 65.94 307 GLN A CA 1
ATOM 2512 C C . GLN A 1 307 ? 48.069 6.637 15.865 1.00 65.94 307 GLN A C 1
ATOM 2514 O O . GLN A 1 307 ? 48.090 6.338 17.054 1.00 65.94 307 GLN A O 1
ATOM 2519 N N . ALA A 1 308 ? 49.113 7.160 15.211 1.00 60.97 308 ALA A N 1
ATOM 2520 C CA . ALA A 1 308 ? 50.414 7.400 15.827 1.00 60.97 308 ALA A CA 1
ATOM 2521 C C . ALA A 1 308 ? 50.321 8.357 17.031 1.00 60.97 308 ALA A C 1
ATOM 2523 O O . ALA A 1 308 ? 50.844 8.044 18.097 1.00 60.97 308 ALA A O 1
ATOM 2524 N N . THR A 1 309 ? 49.583 9.468 16.914 1.00 60.34 309 THR A N 1
ATOM 2525 C CA . THR A 1 309 ? 49.403 10.432 18.018 1.00 60.34 309 THR A CA 1
ATOM 2526 C C . THR A 1 309 ? 48.603 9.872 19.196 1.00 60.34 309 THR A C 1
ATOM 2528 O O . THR A 1 309 ? 48.928 10.168 20.345 1.00 60.34 309 THR A O 1
ATOM 2531 N N . ARG A 1 310 ? 47.602 9.014 18.948 1.00 60.41 310 ARG A N 1
ATOM 2532 C CA . ARG A 1 310 ? 46.841 8.335 20.015 1.00 60.41 310 ARG A CA 1
ATOM 2533 C C . ARG A 1 310 ? 47.680 7.313 20.780 1.00 60.41 310 ARG A C 1
ATOM 2535 O O . ARG A 1 310 ? 47.555 7.232 21.999 1.00 60.41 310 ARG A O 1
ATOM 2542 N N . SER A 1 311 ? 48.552 6.572 20.095 1.00 59.03 311 SER A N 1
ATOM 2543 C CA . SER A 1 311 ? 49.485 5.646 20.751 1.00 59.03 311 SER A CA 1
ATOM 2544 C C . SER A 1 311 ? 50.514 6.372 21.625 1.00 59.03 311 SER A C 1
ATOM 2546 O O . SER A 1 311 ? 50.824 5.878 22.707 1.00 59.03 311 SER A O 1
ATOM 2548 N N . THR A 1 312 ? 50.974 7.566 21.228 1.00 57.66 312 THR A N 1
ATOM 2549 C CA . THR A 1 312 ? 51.904 8.385 22.030 1.00 57.66 312 THR A CA 1
ATOM 2550 C C . THR A 1 312 ? 51.232 8.982 23.273 1.00 57.66 312 THR A C 1
ATOM 2552 O O . THR A 1 312 ? 51.832 9.026 24.342 1.00 57.66 312 THR A O 1
ATOM 2555 N N . GLN A 1 313 ? 49.960 9.387 23.176 1.00 58.06 313 GLN A N 1
ATOM 2556 C CA . GLN A 1 313 ? 49.197 9.894 24.327 1.00 58.06 313 GLN A CA 1
ATOM 2557 C C . GLN A 1 313 ? 48.862 8.798 25.353 1.00 58.06 313 GLN A C 1
ATOM 2559 O O . GLN A 1 313 ? 48.930 9.050 26.555 1.00 58.06 313 GLN A O 1
ATOM 2564 N N . GLN A 1 314 ? 48.559 7.573 24.907 1.00 57.00 314 GLN A N 1
ATOM 2565 C CA . GLN A 1 314 ? 48.316 6.440 25.815 1.00 57.00 314 GLN A CA 1
ATOM 2566 C C . GLN A 1 314 ? 49.570 6.006 26.583 1.00 57.00 314 GLN A C 1
ATOM 2568 O O . GLN A 1 314 ? 49.472 5.626 27.747 1.00 57.00 314 GLN A O 1
ATOM 2573 N N . SER A 1 315 ? 50.746 6.096 25.959 1.00 57.06 315 SER A N 1
ATOM 2574 C CA . SER A 1 315 ? 52.015 5.747 26.610 1.00 57.06 315 SER A CA 1
ATOM 2575 C C . SER A 1 315 ? 52.497 6.827 27.591 1.00 57.06 315 SER A C 1
ATOM 2577 O O . SER A 1 315 ? 53.088 6.488 28.612 1.00 57.06 315 SER A O 1
ATOM 2579 N N . GLN A 1 316 ? 52.166 8.105 27.367 1.00 57.09 316 GLN A N 1
ATOM 2580 C CA . GLN A 1 316 ? 52.443 9.187 28.326 1.00 57.09 316 GLN A CA 1
ATOM 2581 C C . GLN A 1 316 ? 51.507 9.176 29.551 1.00 57.09 316 GLN A C 1
ATOM 2583 O O . GLN A 1 316 ? 51.960 9.453 30.659 1.00 57.09 316 GLN A O 1
ATOM 2588 N N . GLN A 1 317 ? 50.231 8.796 29.399 1.00 55.38 317 GLN A N 1
ATOM 2589 C CA . GLN A 1 317 ? 49.304 8.663 30.538 1.00 55.38 317 GLN A CA 1
ATOM 2590 C C . GLN A 1 317 ? 49.656 7.498 31.478 1.00 55.38 317 GLN A C 1
ATOM 2592 O O . GLN A 1 317 ? 49.425 7.589 32.683 1.00 55.38 317 GLN A O 1
ATOM 2597 N N . GLN A 1 318 ? 50.262 6.425 30.959 1.00 55.16 318 GLN A N 1
ATOM 2598 C CA . GLN A 1 318 ? 50.723 5.303 31.786 1.00 55.16 318 GLN A CA 1
ATOM 2599 C C . GLN A 1 318 ? 51.978 5.626 32.614 1.00 55.16 318 GLN A C 1
ATOM 2601 O O . GLN A 1 318 ? 52.167 5.018 33.661 1.00 55.16 318 GLN A O 1
ATOM 2606 N N . GLN A 1 319 ? 52.801 6.598 32.201 1.00 55.44 319 GLN A N 1
ATOM 2607 C CA . GLN A 1 319 ? 54.005 7.007 32.944 1.00 55.44 319 GLN A CA 1
ATOM 2608 C C . GLN A 1 319 ? 53.743 8.058 34.035 1.00 55.44 319 GLN A C 1
ATOM 2610 O O . GLN A 1 319 ? 54.562 8.202 34.931 1.00 55.44 319 GLN A O 1
ATOM 2615 N N . GLN A 1 320 ? 52.610 8.769 34.000 1.00 53.53 320 GLN A N 1
ATOM 2616 C CA . GLN A 1 320 ? 52.217 9.726 35.052 1.00 53.53 320 GLN A CA 1
ATOM 2617 C C . GLN A 1 320 ? 51.388 9.095 36.186 1.00 53.53 320 GLN A C 1
ATOM 2619 O O . GLN A 1 320 ? 50.971 9.797 37.102 1.00 53.53 320 GLN A O 1
ATOM 2624 N N . SER A 1 321 ? 51.130 7.786 36.113 1.00 51.19 321 SER A N 1
ATOM 2625 C CA . SER A 1 321 ? 50.317 7.040 37.086 1.00 51.19 321 SER A CA 1
ATOM 2626 C C . SER A 1 321 ? 51.146 6.081 37.962 1.00 51.19 321 SER A C 1
ATOM 2628 O O . SER A 1 321 ? 50.567 5.179 38.566 1.00 51.19 321 SER A O 1
ATOM 2630 N N . GLN A 1 322 ? 52.477 6.240 38.000 1.00 45.84 322 GLN A N 1
ATOM 2631 C CA . GLN A 1 322 ? 53.395 5.499 38.880 1.00 45.84 322 GLN A CA 1
ATOM 2632 C C . GLN A 1 322 ? 54.078 6.423 39.879 1.00 45.84 322 GLN A C 1
ATOM 2634 O O . GLN A 1 322 ? 54.477 7.534 39.460 1.00 45.84 322 GLN A O 1
#

Radius of gyration: 29.52 Å; chains: 1; bounding box: 78×63×70 Å

Foldseek 3Di:
DQAQAPVSVVVVVVVCCVVPVPPPVCVVVVVCCVVPPVVVCLVQHNNNPLQAADQPVNDCVVVVVVVVVLQVQVVFPPDDPVVSVVSVVVVVVVVVVVVVVVLVVQLQDDDVLLCVDPQNPQCTSFFGPVLSVVLVVLVVVLVCCVVPPDDDCPCSCCRHNQHDHNVNSNVCVVVVHHDHPVSGDPVGGSDDDPVVVVLVVDDPVVNVVVVVVVLVVCLVVDDPVVVVVSVVVVVCVVPPPPDRPDPPPPPPDPDDDPPDDDPDDPNTRPDDDDDPVSVVPPDADAEPPPRHGDDYVVPDPVNVVVVVVVVVVVVVVVVVVD

Secondary structure (DSSP, 8-state):
---SSHHHHHHHHHHHHHHHTT-TTTHHHHHHIIIIIGGGGGGTSHHHHTTS--TT--STHHHHHHHHHHHHHH--SS--HHHHHHHHHHHHHHHHHHHHHHHHHHHH---HHHHT-GGGGGGTTTB-HHHHHHHHHHHHHHHTTTTSPPPP---HHHHHHSS--HHHHHHHHHTT----GGGS-GGGB-PPPGGGHHHHTS-HHHHHHHHHHHHHHHHHHS-HHHHHHHHHHHHHHHHS--------------PPPTT------GGG--SPPPPHHHHHT-PPPBPTTT--BSS-TTS-HHHHHHHHHHHHHHHHHHHTT-